Protein AF-A0A554MW60-F1 (afdb_monomer)

Nearest PDB structures (foldseek):
  3jte-assembly1_A  TM=8.908E-01  e=6.223E-09  Acetivibrio thermocellus ATCC 27405
  8tef-assembly2_D  TM=8.012E-01  e=1.218E-08  Flavobacterium johnsoniae UW101
  8tef-assembly2_C  TM=7.680E-01  e=7.944E-09  Flavobacterium johnsoniae UW101
  7pvk-assembly2_D  TM=7.381E-01  e=3.818E-09  Porphyromonas gingivalis W83
  6swl-assembly2_B  TM=8.829E-01  e=1.401E-07  Geobacillus stearothermophilus

pLDDT: mean 84.12, std 15.34, range [28.19, 98.06]

Mean predicted aligned error: 11.61 Å

Radius of gyration: 25.54 Å; Cα contacts (8 Å, |Δi|>4): 437; chains: 1; bounding box: 54×32×70 Å

Secondary structure (DSSP, 8-state):
-PPPPTTSSEEEEEE-S-HHHHHHHHHHHHHH-TTEEEEEESSHHHHHHHHHHS--SEEEE-S--SSS-HHHHHHHHHHH-TTS-EEEEES---HHHHHHHHHTT-SEEEE---SHHHHHHHHHHHHHHHHHHHHHHHHHHHHHHHHTSSSEEEEE-TTSBEEEE-HHHHHHHT--HHHHTTSBGGGGS-HHHHHHIIIIIHHHHHHHSEEEEEEEEE-TTS-EEEEEEEEEE-TTS-EEEEEEEPPTT--S---SHHHHHHHHHHTT-

InterPro domains:
  IPR000014 PAS domain [PS50112] (138-208)
  IPR000014 PAS domain [SM00091] (140-206)
  IPR000014 PAS domain [TIGR00229] (144-244)
  IPR000014 PAS domain [cd00130] (149-226)
  IPR001789 Signal transduction response regulator, receiver domain [PF00072] (12-115)
  IPR001789 Signal transduction response regulator, receiver domain [PS50110] (11-127)
  IPR001789 Signal transduction response regulator, receiver domain [SM00448] (10-126)
  IPR011006 CheY-like superfamily [SSF52172] (10-147)
  IPR013656 PAS fold 4 [PF08448] (147-208)
  IPR035965 PAS domain superfamily [SSF55785] (129-242)
  IPR050595 Bacterial response regulator [PTHR44591] (12-113)

Solvent-accessible surface area (backbone atoms only — not comparable to full-atom values): 14671 Å² total; per-residue (Å²): 133,82,77,82,59,87,88,74,40,47,30,30,41,36,34,36,63,46,66,68,55,38,57,48,52,36,58,48,34,37,69,74,34,81,52,42,43,64,46,68,32,63,39,58,68,64,42,53,57,44,62,72,78,47,90,62,47,30,36,38,28,28,42,90,32,86,98,50,36,32,67,60,41,49,53,61,41,43,78,78,44,68,70,54,30,37,30,40,46,21,79,82,73,52,73,67,59,54,53,51,41,53,77,72,67,47,72,45,79,44,66,63,69,84,61,76,69,43,43,52,54,49,48,53,48,55,50,50,45,33,54,50,36,51,53,50,51,51,51,52,50,41,52,51,58,54,46,70,39,88,48,16,34,37,29,27,40,76,88,39,24,28,77,44,60,25,59,37,28,22,63,72,34,62,41,57,60,79,75,45,51,70,37,53,63,62,79,42,31,46,73,69,50,44,52,46,38,63,73,51,46,52,57,40,21,74,72,70,43,41,45,76,44,78,50,49,39,29,26,72,89,69,50,73,45,52,24,39,39,30,38,34,63,41,98,88,59,23,36,42,38,41,37,45,78,55,57,99,88,60,90,68,74,75,83,66,58,51,63,56,53,51,47,51,46,63,75,57,108

Foldseek 3Di:
DDQDDPVQAQEEEEEALDPVVLVVLQVLLCVLPVSHHYDYDNDLVVVVVCVVPDDHLAYEYEQDHPPAGLLNSLVVCCVPPVLRAYEYEYQDDDPVVVVVCVVSDHQYYDYDDDDSVRSVVVSVSRVVSSVVSVVVVLLVVLLVVLLPDLWWKFWAFQVQATPDTHPNVCVVQVHDGVVRGRDHPCVFADPVQVVCCVPPVVVVCVVPQKDWDWGWTAHPVRDIFIKTKIWGADDPGTIMMIIDTDDPPDPDRPPPVRVVVVVSVVVSD

Organism: NCBI:txid2234134

Sequence (269 aa):
MARPSHDDAIRVLHVDDDDAMLDLVSRYLERVDEGLAVTGETGAEAALERLATEPFDCILSDFDMPGQDGLAFLAAVRERRPDIPFLLYTGKGSEEIAAEAISRGVDDYLRKGSGEGHYTVLANRIRRETERSRRELDRKQRLAAMDATREGICIIDADGRFTYANEAYCDLYGYGREALLGTAWQAVHPEDEVERTRAEILPAVDAEGEWTGLGTGLRADGTEFPESKSVASLPGGGLVVVVFELREDSSDPVAGPIEQAVDALNRAL

Structure (mmCIF, N/CA/C/O backbone):
data_AF-A0A554MW60-F1
#
_entry.id   AF-A0A554MW60-F1
#
loop_
_atom_site.group_PDB
_atom_site.id
_atom_site.type_symbol
_atom_site.label_atom_id
_atom_site.label_alt_id
_atom_site.label_comp_id
_atom_site.label_asym_id
_atom_site.label_entity_id
_atom_site.label_seq_id
_atom_site.pdbx_PDB_ins_code
_atom_site.Cartn_x
_atom_site.Cartn_y
_atom_site.Cartn_z
_atom_site.occupancy
_atom_site.B_iso_or_equiv
_atom_site.auth_seq_id
_atom_site.auth_comp_id
_atom_site.auth_asym_id
_atom_site.auth_atom_id
_atom_site.pdbx_PDB_model_num
ATOM 1 N N . MET A 1 1 ? 26.883 16.928 1.417 1.00 34.50 1 MET A N 1
ATOM 2 C CA . MET A 1 1 ? 25.828 15.936 1.133 1.00 34.50 1 MET A CA 1
ATOM 3 C C . MET A 1 1 ? 26.512 14.588 1.045 1.00 34.50 1 MET A C 1
ATOM 5 O O . MET A 1 1 ? 27.455 14.463 0.273 1.00 34.50 1 MET A O 1
ATOM 9 N N . ALA A 1 2 ? 26.165 13.662 1.936 1.00 32.19 2 ALA A N 1
ATOM 10 C CA . ALA A 1 2 ? 26.702 12.306 1.902 1.00 32.19 2 ALA A CA 1
ATOM 11 C C . ALA A 1 2 ? 26.057 11.563 0.725 1.00 32.19 2 ALA A C 1
ATOM 13 O O . ALA A 1 2 ? 24.854 11.700 0.515 1.00 32.19 2 ALA A O 1
ATOM 14 N N . ARG A 1 3 ? 26.861 10.835 -0.054 1.00 28.19 3 ARG A N 1
ATOM 15 C CA . ARG A 1 3 ? 26.352 9.925 -1.085 1.00 28.19 3 ARG A CA 1
ATOM 16 C C . ARG A 1 3 ? 25.501 8.845 -0.405 1.00 28.19 3 ARG A C 1
ATOM 18 O O . ARG A 1 3 ? 25.967 8.329 0.615 1.00 28.19 3 ARG A O 1
ATOM 25 N N . PRO A 1 4 ? 24.307 8.508 -0.917 1.00 35.09 4 PRO A N 1
ATOM 26 C CA . PRO A 1 4 ? 23.531 7.400 -0.375 1.00 35.09 4 PRO A CA 1
ATOM 27 C C . PRO A 1 4 ? 24.353 6.103 -0.460 1.00 35.09 4 PRO A C 1
ATOM 29 O O . PRO A 1 4 ? 25.055 5.850 -1.443 1.00 35.09 4 PRO A O 1
ATOM 32 N N . SER A 1 5 ? 24.334 5.308 0.609 1.00 39.06 5 SER A N 1
ATOM 33 C CA . SER A 1 5 ? 24.900 3.957 0.626 1.00 39.06 5 SER A CA 1
ATOM 34 C C . SER A 1 5 ? 24.164 3.073 -0.385 1.00 39.06 5 SER A C 1
ATOM 36 O O . SER A 1 5 ? 22.961 3.220 -0.562 1.00 39.06 5 SER A O 1
ATOM 38 N N . HIS A 1 6 ? 24.869 2.131 -1.024 1.00 45.12 6 HIS A N 1
ATOM 39 C CA . HIS A 1 6 ? 24.320 1.210 -2.039 1.00 45.12 6 HIS A CA 1
ATOM 40 C C . HIS A 1 6 ? 23.120 0.351 -1.570 1.00 45.12 6 HIS A C 1
ATOM 42 O O . HIS A 1 6 ? 22.518 -0.325 -2.395 1.00 45.12 6 HIS A O 1
ATOM 48 N N . ASP A 1 7 ? 22.771 0.384 -0.280 1.00 54.50 7 ASP A N 1
ATOM 49 C CA . ASP A 1 7 ? 21.650 -0.348 0.328 1.00 54.50 7 ASP A CA 1
ATOM 50 C C . ASP A 1 7 ? 20.310 0.425 0.288 1.00 54.50 7 ASP A C 1
ATOM 52 O O . ASP A 1 7 ? 19.261 -0.151 0.547 1.00 54.50 7 ASP A O 1
ATOM 56 N N . ASP A 1 8 ? 20.326 1.718 -0.075 1.00 72.12 8 ASP A N 1
ATOM 57 C CA . ASP A 1 8 ? 19.128 2.582 -0.176 1.00 72.12 8 ASP A CA 1
ATOM 58 C C . ASP A 1 8 ? 18.685 2.856 -1.628 1.00 72.12 8 ASP A C 1
ATOM 60 O O . ASP A 1 8 ? 17.686 3.543 -1.870 1.00 72.12 8 ASP A O 1
ATOM 64 N N . ALA A 1 9 ? 19.435 2.359 -2.616 1.00 88.06 9 ALA A N 1
ATOM 65 C CA . ALA A 1 9 ? 19.120 2.581 -4.023 1.00 88.06 9 ALA A CA 1
ATOM 66 C C . ALA A 1 9 ? 17.904 1.746 -4.456 1.00 88.06 9 ALA A C 1
ATOM 68 O O . ALA A 1 9 ? 17.788 0.571 -4.116 1.00 88.06 9 ALA A O 1
ATOM 69 N N . ILE A 1 10 ? 17.014 2.343 -5.249 1.00 94.81 10 ILE A N 1
ATOM 70 C CA . ILE A 1 10 ? 15.906 1.633 -5.893 1.00 94.81 10 ILE A CA 1
ATOM 71 C C . ILE A 1 10 ? 16.497 0.762 -7.001 1.00 94.81 10 ILE A C 1
ATOM 73 O O . ILE A 1 10 ? 17.009 1.274 -8.001 1.00 94.81 10 ILE A O 1
ATOM 77 N N . ARG A 1 11 ? 16.413 -0.556 -6.821 1.00 96.69 11 ARG A N 1
ATOM 78 C CA . ARG A 1 11 ? 16.905 -1.547 -7.779 1.00 96.69 11 ARG A CA 1
ATOM 79 C C . ARG A 1 11 ? 15.868 -1.771 -8.871 1.00 96.69 11 ARG A C 1
ATOM 81 O O . ARG A 1 11 ? 14.813 -2.357 -8.623 1.00 96.69 11 ARG A O 1
ATOM 88 N N . VAL A 1 12 ? 16.179 -1.329 -10.083 1.00 97.88 12 VAL A N 1
ATOM 89 C CA . VAL A 1 12 ? 15.304 -1.434 -11.254 1.00 97.88 12 VAL A CA 1
ATOM 90 C C . VAL A 1 12 ? 15.794 -2.560 -12.155 1.00 97.88 12 VAL A C 1
ATOM 92 O O . VAL A 1 12 ? 16.949 -2.553 -12.579 1.00 97.88 12 VAL A O 1
ATOM 95 N N . LEU A 1 13 ? 14.913 -3.502 -12.483 1.00 98.00 13 LEU A N 1
ATOM 96 C CA . LEU A 1 13 ? 15.144 -4.464 -13.556 1.00 98.00 13 LEU A CA 1
ATOM 97 C C . LEU A 1 13 ? 14.567 -3.898 -14.854 1.00 98.00 13 LEU A C 1
ATOM 99 O O . LEU A 1 13 ? 13.352 -3.752 -14.970 1.00 98.00 13 LEU A O 1
ATOM 103 N N . HIS A 1 14 ? 15.427 -3.556 -15.806 1.00 97.69 14 HIS A N 1
ATOM 104 C CA . HIS A 1 14 ? 15.036 -3.086 -17.128 1.00 97.69 14 HIS A CA 1
ATOM 105 C C . HIS A 1 14 ? 15.069 -4.249 -18.124 1.00 97.69 14 HIS A C 1
ATOM 107 O O . HIS A 1 14 ? 16.105 -4.887 -18.274 1.00 97.69 14 HIS A O 1
ATOM 113 N N . VAL A 1 15 ? 13.950 -4.528 -18.788 1.00 96.94 15 VAL A N 1
ATOM 114 C CA . VAL A 1 15 ? 13.807 -5.624 -19.750 1.00 96.94 15 VAL A CA 1
ATOM 115 C C . VAL A 1 15 ? 13.498 -5.052 -21.127 1.00 96.94 15 VAL A C 1
ATOM 117 O O . VAL A 1 15 ? 12.455 -4.430 -21.314 1.00 96.94 15 VAL A O 1
ATOM 120 N N . ASP A 1 16 ? 14.416 -5.228 -22.070 1.00 94.88 16 ASP A N 1
ATOM 121 C CA . ASP A 1 16 ? 14.356 -4.670 -23.426 1.00 94.88 16 ASP A CA 1
ATOM 122 C C . ASP A 1 16 ? 15.248 -5.527 -24.330 1.00 94.88 16 ASP A C 1
ATOM 124 O O . ASP A 1 16 ? 16.375 -5.829 -23.947 1.00 94.88 16 ASP A O 1
ATOM 128 N N . ASP A 1 17 ? 14.772 -5.944 -25.502 1.00 92.94 17 ASP A N 1
ATOM 129 C CA . ASP A 1 17 ? 15.531 -6.824 -26.401 1.00 92.94 17 ASP A CA 1
ATOM 130 C C . ASP A 1 17 ? 16.698 -6.115 -27.109 1.00 92.94 17 ASP A C 1
ATOM 132 O O . ASP A 1 17 ? 17.556 -6.769 -27.709 1.00 92.94 17 ASP A O 1
ATOM 136 N N . ASP A 1 18 ? 16.761 -4.786 -27.015 1.00 92.62 18 ASP A N 1
ATOM 137 C CA . ASP A 1 18 ? 17.842 -3.967 -27.545 1.00 92.62 18 ASP A CA 1
ATOM 138 C C . ASP A 1 18 ? 18.894 -3.649 -26.461 1.00 92.62 18 ASP A C 1
ATOM 140 O O . ASP A 1 18 ? 18.732 -2.753 -25.626 1.00 92.62 18 ASP A O 1
ATOM 144 N N . ASP A 1 19 ? 20.040 -4.340 -26.523 1.00 93.12 19 ASP A N 1
ATOM 145 C CA . ASP A 1 19 ? 21.201 -4.110 -25.646 1.00 93.12 19 ASP A CA 1
ATOM 146 C C . ASP A 1 19 ? 21.654 -2.639 -25.615 1.00 93.12 19 ASP A C 1
ATOM 148 O O . ASP A 1 19 ? 22.070 -2.124 -24.573 1.00 93.12 19 ASP A O 1
ATOM 152 N N . ALA A 1 20 ? 21.573 -1.926 -26.744 1.00 92.38 20 ALA A N 1
ATOM 153 C CA . ALA A 1 20 ? 21.970 -0.523 -26.796 1.00 92.38 20 ALA A CA 1
ATOM 154 C C . ALA A 1 20 ? 20.975 0.364 -26.037 1.00 92.38 20 ALA A C 1
ATOM 156 O O . ALA A 1 20 ? 21.385 1.350 -25.416 1.00 92.38 20 ALA A O 1
ATOM 157 N N . MET A 1 21 ? 19.685 0.014 -26.054 1.00 90.50 21 MET A N 1
ATOM 158 C CA . MET A 1 21 ? 18.657 0.681 -25.255 1.00 90.50 21 MET A CA 1
ATOM 159 C C . MET A 1 21 ? 18.817 0.389 -23.766 1.00 90.50 21 MET A C 1
ATOM 161 O O . MET A 1 21 ? 18.710 1.326 -22.969 1.00 90.50 21 MET A O 1
ATOM 165 N N . LEU A 1 22 ? 19.133 -0.853 -23.383 1.00 94.38 22 LEU A N 1
ATOM 166 C CA . LEU A 1 22 ? 19.458 -1.208 -21.997 1.00 94.38 22 LEU A CA 1
ATOM 167 C C . LEU A 1 22 ? 20.611 -0.347 -21.465 1.00 94.38 22 LEU A C 1
ATOM 169 O O . LEU A 1 22 ? 20.471 0.310 -20.430 1.00 94.38 22 LEU A O 1
ATOM 173 N N . ASP A 1 23 ? 21.720 -0.287 -22.205 1.00 93.88 23 ASP A N 1
ATOM 174 C CA . ASP A 1 23 ? 22.901 0.509 -21.860 1.00 93.88 23 ASP A CA 1
ATOM 175 C C . ASP A 1 23 ? 22.588 2.007 -21.758 1.00 93.88 23 ASP A C 1
ATOM 177 O O . ASP A 1 23 ? 23.059 2.703 -20.850 1.00 93.88 23 ASP A O 1
ATOM 181 N N . LEU A 1 24 ? 21.804 2.526 -22.706 1.00 92.75 24 LEU A N 1
ATOM 182 C CA . LEU A 1 24 ? 21.424 3.932 -22.755 1.00 92.75 24 LEU A CA 1
ATOM 183 C C . LEU A 1 24 ? 20.551 4.300 -21.553 1.00 92.75 24 LEU A C 1
ATOM 185 O O . LEU A 1 24 ? 20.868 5.242 -20.826 1.00 92.75 24 LEU A O 1
ATOM 189 N N . VAL A 1 25 ? 19.470 3.555 -21.325 1.00 92.94 25 VAL A N 1
ATOM 190 C CA . VAL A 1 25 ? 18.505 3.827 -20.254 1.00 92.94 25 VAL A CA 1
ATOM 191 C C . VAL A 1 25 ? 19.187 3.754 -18.893 1.00 92.94 25 VAL A C 1
ATOM 193 O O . VAL A 1 25 ? 19.043 4.696 -18.114 1.00 92.94 25 VAL A O 1
ATOM 196 N N . SER A 1 26 ? 19.997 2.722 -18.641 1.00 94.31 26 SER A N 1
ATOM 197 C CA . SER A 1 26 ? 20.741 2.581 -17.384 1.00 94.31 26 SER A CA 1
ATOM 198 C C . SER A 1 26 ? 21.635 3.795 -17.125 1.00 94.31 26 SER A C 1
ATOM 200 O O . SER A 1 26 ? 21.493 4.467 -16.105 1.00 94.31 26 SER A O 1
ATOM 202 N N . ARG A 1 27 ? 22.475 4.185 -18.097 1.00 93.19 27 ARG A N 1
ATOM 203 C CA . ARG A 1 27 ? 23.386 5.336 -17.941 1.00 93.19 27 ARG A CA 1
ATOM 204 C C . ARG A 1 27 ? 22.656 6.655 -17.707 1.00 93.19 27 ARG A C 1
ATOM 206 O O . ARG A 1 27 ? 23.143 7.498 -16.956 1.00 93.19 27 ARG A O 1
ATOM 213 N N . TYR A 1 28 ? 21.536 6.889 -18.390 1.00 93.56 28 TYR A N 1
ATOM 214 C CA . TYR A 1 28 ? 20.792 8.140 -18.240 1.00 93.56 28 TYR A CA 1
ATOM 215 C C . TYR A 1 28 ? 19.996 8.188 -16.934 1.00 93.56 28 TYR A C 1
ATOM 217 O O . TYR A 1 28 ? 19.983 9.243 -16.300 1.00 93.56 28 TYR A O 1
ATOM 225 N N . LEU A 1 29 ? 19.370 7.084 -16.518 1.00 93.88 29 LEU A N 1
ATOM 226 C CA . LEU A 1 29 ? 18.626 7.021 -15.259 1.00 93.88 29 LEU A CA 1
ATOM 227 C C . LEU A 1 29 ? 19.551 7.204 -14.056 1.00 93.88 29 LEU A C 1
ATOM 229 O O . LEU A 1 29 ? 19.290 8.082 -13.239 1.00 93.88 29 LEU A O 1
ATOM 233 N N . GLU A 1 30 ? 20.670 6.480 -14.006 1.00 94.12 30 GLU A N 1
ATOM 234 C CA . GLU A 1 30 ? 21.646 6.588 -12.910 1.00 94.12 30 GLU A CA 1
ATOM 235 C C . GLU A 1 30 ? 22.342 7.957 -12.875 1.00 94.12 30 GLU A C 1
ATOM 237 O O . GLU A 1 30 ? 22.742 8.443 -11.819 1.00 94.12 30 GLU A O 1
ATOM 242 N N . ARG A 1 31 ? 22.468 8.629 -14.030 1.00 92.69 31 ARG A N 1
ATOM 243 C CA . ARG A 1 31 ? 22.998 9.999 -14.098 1.00 92.69 31 ARG A CA 1
ATOM 244 C C . ARG A 1 31 ? 22.010 11.041 -13.582 1.00 92.69 31 ARG A C 1
ATOM 246 O O . ARG A 1 31 ? 22.435 12.043 -13.012 1.00 92.69 31 ARG A O 1
ATOM 253 N N . VAL A 1 32 ? 20.720 10.874 -13.870 1.00 92.50 32 VAL A N 1
ATOM 254 C CA . VAL A 1 32 ? 19.686 11.828 -13.442 1.00 92.50 32 VAL A CA 1
ATOM 255 C C . VAL A 1 32 ? 19.327 11.625 -11.971 1.00 92.50 32 VAL A C 1
ATOM 257 O O . VAL A 1 32 ? 18.995 12.597 -11.294 1.00 92.50 32 VAL A O 1
ATOM 260 N N . ASP A 1 33 ? 19.418 10.393 -11.478 1.00 91.38 33 ASP A N 1
ATOM 261 C CA . ASP A 1 33 ? 19.075 10.032 -10.111 1.00 91.38 33 ASP A CA 1
ATOM 262 C C . ASP A 1 33 ? 20.075 8.999 -9.563 1.00 91.38 33 ASP A C 1
ATOM 264 O O . ASP A 1 33 ? 19.986 7.808 -9.858 1.00 91.38 33 ASP A O 1
ATOM 268 N N . GLU A 1 34 ? 21.012 9.463 -8.725 1.00 90.50 34 GLU A N 1
ATOM 269 C CA . GLU A 1 34 ? 22.025 8.615 -8.065 1.00 90.50 34 GLU A CA 1
ATOM 270 C C . GLU A 1 34 ? 21.408 7.566 -7.115 1.00 90.50 34 GLU A C 1
ATOM 272 O O . GLU A 1 34 ? 22.113 6.684 -6.627 1.00 90.50 34 GLU A O 1
ATOM 277 N N . GLY A 1 35 ? 20.110 7.673 -6.809 1.00 93.69 35 GLY A N 1
ATOM 278 C CA . GLY A 1 35 ? 19.367 6.710 -6.001 1.00 93.69 35 GLY A CA 1
ATOM 279 C C . GLY A 1 35 ? 18.697 5.598 -6.809 1.00 93.69 35 GLY A C 1
ATOM 280 O O . GLY A 1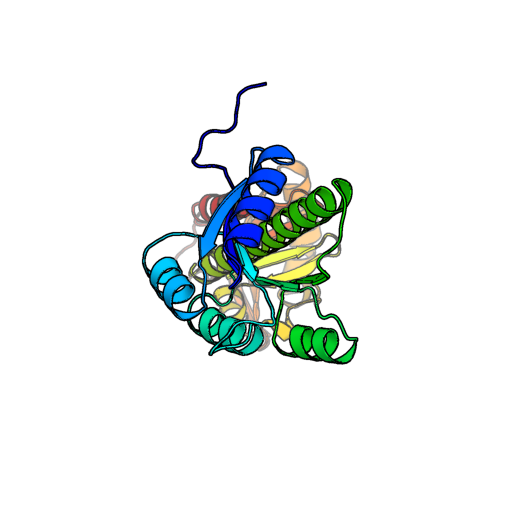 35 ? 17.951 4.823 -6.215 1.00 93.69 35 GLY A O 1
ATOM 281 N N . LEU A 1 36 ? 18.902 5.525 -8.126 1.00 95.81 36 LEU A N 1
ATOM 282 C CA . LEU A 1 36 ? 18.477 4.400 -8.961 1.00 95.81 36 LEU A CA 1
ATOM 283 C C . LEU A 1 36 ? 19.685 3.521 -9.296 1.00 95.81 36 LEU A C 1
ATOM 285 O O . LEU A 1 36 ? 20.756 4.034 -9.603 1.00 95.81 36 LEU A O 1
ATOM 289 N N . ALA A 1 37 ? 19.493 2.205 -9.273 1.00 96.25 37 ALA A N 1
ATOM 290 C CA . ALA A 1 37 ? 20.463 1.230 -9.763 1.00 96.25 37 ALA A CA 1
ATOM 291 C C . ALA A 1 37 ? 19.770 0.338 -10.794 1.00 96.25 37 ALA A C 1
ATOM 293 O O . ALA A 1 37 ? 18.814 -0.363 -10.451 1.00 96.25 37 ALA A O 1
ATOM 294 N N . VAL A 1 38 ? 20.210 0.382 -12.052 1.00 96.75 38 VAL A N 1
ATOM 295 C CA . VAL A 1 38 ? 19.496 -0.261 -13.163 1.00 96.75 38 VAL A CA 1
ATOM 296 C C . VAL A 1 38 ? 20.263 -1.485 -13.648 1.00 96.75 38 VAL A C 1
ATOM 298 O O . VAL A 1 38 ? 21.437 -1.417 -13.992 1.00 96.75 38 VAL A O 1
ATOM 301 N N . THR A 1 39 ? 19.588 -2.630 -13.685 1.00 96.75 39 THR A N 1
ATOM 302 C CA . THR A 1 39 ? 20.114 -3.882 -14.244 1.00 96.75 39 THR A CA 1
ATOM 303 C C . THR A 1 39 ? 19.315 -4.241 -15.487 1.00 96.75 39 THR A C 1
ATOM 305 O O . THR A 1 39 ? 18.092 -4.301 -15.415 1.00 96.75 39 THR A O 1
ATOM 308 N N . GLY A 1 40 ? 19.992 -4.453 -16.616 1.00 96.31 40 GLY A N 1
ATOM 309 C CA . GLY A 1 40 ? 19.360 -4.799 -17.889 1.00 96.31 40 GLY A CA 1
ATOM 310 C C . GLY A 1 40 ? 19.259 -6.307 -18.123 1.00 96.31 40 GLY A C 1
ATOM 311 O O . GLY A 1 40 ? 20.179 -7.039 -17.765 1.00 96.31 40 GLY A O 1
ATOM 312 N N . GLU A 1 41 ? 18.176 -6.744 -18.760 1.00 96.44 41 GLU A N 1
ATOM 313 C CA . GLU A 1 41 ? 17.985 -8.093 -19.300 1.00 96.44 41 GLU A CA 1
ATOM 314 C C . GLU A 1 41 ? 17.326 -8.032 -20.681 1.00 96.44 41 GLU A C 1
ATOM 316 O O . GLU A 1 41 ? 16.418 -7.236 -20.906 1.00 96.44 41 GLU A O 1
ATOM 321 N N . THR A 1 42 ? 17.747 -8.899 -21.602 1.00 93.44 42 THR A N 1
ATOM 322 C CA . THR A 1 42 ? 17.284 -8.860 -23.003 1.00 93.44 42 THR A CA 1
ATOM 323 C C . THR A 1 42 ? 16.007 -9.647 -23.276 1.00 93.44 42 THR A C 1
ATOM 325 O O . THR A 1 42 ? 15.532 -9.710 -24.410 1.00 93.44 42 THR A O 1
ATOM 328 N N . GLY A 1 43 ? 15.422 -10.270 -22.253 1.00 91.38 43 GLY A N 1
ATOM 329 C CA . GLY A 1 43 ? 14.205 -11.048 -22.425 1.00 91.38 43 GLY A CA 1
ATOM 330 C C . GLY A 1 43 ? 13.521 -11.438 -21.123 1.00 91.38 43 GLY A C 1
ATOM 331 O O . GLY A 1 43 ? 14.128 -11.489 -20.052 1.00 91.38 43 GLY A O 1
ATOM 332 N N . ALA A 1 44 ? 12.234 -11.759 -21.246 1.00 93.00 44 ALA A N 1
ATOM 333 C CA . ALA A 1 44 ? 11.363 -12.094 -20.124 1.00 93.00 44 ALA A CA 1
ATOM 334 C C . ALA A 1 44 ? 11.836 -13.326 -19.330 1.00 93.00 44 ALA A C 1
ATOM 336 O O . ALA A 1 44 ? 11.719 -13.341 -18.108 1.00 93.00 44 ALA A O 1
ATOM 337 N N . GLU A 1 45 ? 12.383 -14.351 -19.991 1.00 92.44 45 GLU A N 1
ATOM 338 C CA . GLU A 1 45 ? 12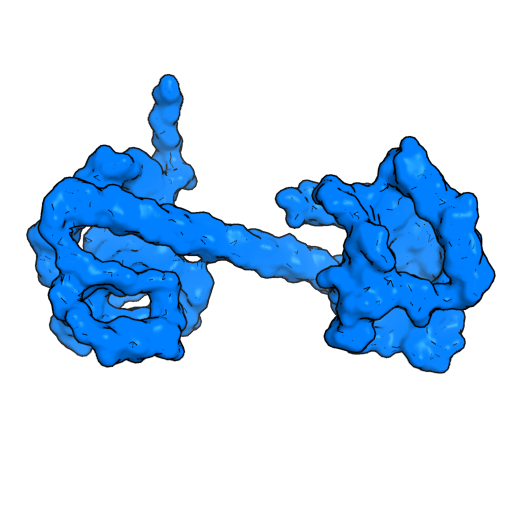.845 -15.578 -19.322 1.00 92.44 45 GLU A CA 1
ATOM 339 C C . GLU A 1 45 ? 14.018 -15.293 -18.373 1.00 92.44 45 GLU A C 1
ATOM 341 O O . GLU A 1 45 ? 13.916 -15.563 -17.175 1.00 92.44 45 GLU A O 1
ATOM 346 N N . ALA A 1 46 ? 15.075 -14.644 -18.872 1.00 92.69 46 ALA A N 1
ATOM 347 C CA . ALA A 1 46 ? 16.223 -14.234 -18.063 1.00 92.69 46 ALA A CA 1
ATOM 348 C C . ALA A 1 46 ? 15.813 -13.270 -16.934 1.00 92.69 46 ALA A C 1
ATOM 350 O O . ALA A 1 46 ? 16.256 -13.408 -15.792 1.00 92.69 46 ALA A O 1
ATOM 351 N N . ALA A 1 47 ? 14.888 -12.346 -17.216 1.00 94.81 47 ALA A N 1
ATOM 352 C CA . ALA A 1 47 ? 14.331 -11.453 -16.206 1.00 94.81 47 ALA A CA 1
ATOM 353 C C . ALA A 1 47 ? 13.603 -12.217 -15.082 1.00 94.81 47 ALA A C 1
ATOM 355 O O . ALA A 1 47 ? 13.795 -11.908 -13.905 1.00 94.81 47 ALA A O 1
ATOM 356 N N . LEU A 1 48 ? 12.803 -13.240 -15.408 1.00 93.94 48 LEU A N 1
ATOM 357 C CA . LEU A 1 48 ? 12.122 -14.084 -14.416 1.00 93.94 48 LEU A CA 1
ATOM 358 C C . LEU A 1 48 ? 13.102 -14.922 -13.584 1.00 93.94 48 LEU A C 1
ATOM 360 O O . LEU A 1 48 ? 12.888 -15.078 -12.379 1.00 93.94 48 LEU A O 1
ATOM 364 N N . GLU A 1 49 ? 14.160 -15.456 -14.198 1.00 94.00 49 GLU A N 1
ATOM 365 C CA . GLU A 1 49 ? 15.224 -16.175 -13.486 1.00 94.00 49 GLU A CA 1
ATOM 366 C C . GLU A 1 49 ? 15.946 -15.260 -12.494 1.00 94.00 49 GLU A C 1
ATOM 368 O O . GLU A 1 49 ? 16.172 -15.628 -11.335 1.00 94.00 49 GLU A O 1
ATOM 373 N N . ARG A 1 50 ? 16.243 -14.026 -12.909 1.00 94.38 50 ARG A N 1
ATOM 374 C CA . ARG A 1 50 ? 16.902 -13.054 -12.041 1.00 94.38 50 ARG A CA 1
ATOM 375 C C . ARG A 1 50 ? 15.990 -12.573 -10.914 1.00 94.38 50 ARG A C 1
ATOM 377 O O . ARG A 1 50 ? 16.423 -12.534 -9.767 1.00 94.38 50 ARG A O 1
ATOM 384 N N . LEU A 1 51 ? 14.709 -12.310 -11.189 1.00 94.06 51 LEU A N 1
ATOM 385 C CA . LEU A 1 51 ? 13.708 -11.959 -10.165 1.00 94.06 51 LEU A CA 1
ATOM 386 C C . LEU A 1 51 ? 13.541 -13.036 -9.080 1.00 94.06 51 LEU A C 1
ATOM 388 O O . LEU A 1 51 ? 13.062 -12.733 -7.984 1.00 94.06 51 LEU A O 1
ATOM 392 N N . ALA A 1 52 ? 13.906 -14.287 -9.377 1.00 90.94 52 ALA A N 1
ATOM 393 C CA . ALA A 1 52 ? 13.865 -15.386 -8.419 1.00 90.94 52 ALA A CA 1
ATOM 394 C C . ALA A 1 52 ? 15.086 -15.433 -7.484 1.00 90.94 52 ALA A C 1
ATOM 396 O O . ALA A 1 52 ? 15.000 -16.033 -6.414 1.00 90.94 52 ALA A O 1
ATOM 397 N N . THR A 1 53 ? 16.213 -14.830 -7.871 1.00 90.62 53 THR A N 1
ATOM 398 C CA . THR A 1 53 ? 17.489 -14.936 -7.142 1.00 90.62 53 THR A CA 1
ATOM 399 C C . THR A 1 53 ? 17.983 -13.606 -6.578 1.00 90.62 53 THR A C 1
ATOM 401 O O . THR A 1 53 ? 18.736 -13.600 -5.605 1.00 90.62 53 THR A O 1
ATOM 404 N N . GLU A 1 54 ? 17.523 -12.482 -7.125 1.00 91.00 54 GLU A N 1
ATOM 405 C CA . GLU A 1 54 ? 17.930 -11.139 -6.728 1.00 91.00 54 GLU A CA 1
ATOM 406 C C . GLU A 1 54 ? 16.730 -10.257 -6.342 1.00 91.00 54 GLU A C 1
ATOM 408 O O . GLU A 1 54 ? 15.653 -10.356 -6.940 1.00 91.00 54 GLU A O 1
ATOM 413 N N . PRO A 1 55 ? 16.886 -9.354 -5.355 1.00 90.56 55 PRO A N 1
ATOM 414 C CA . PRO A 1 55 ? 15.837 -8.408 -5.022 1.00 90.56 55 PRO A CA 1
ATOM 415 C C . PRO A 1 55 ? 15.815 -7.249 -6.024 1.00 90.56 55 PRO A C 1
ATOM 417 O O . PRO A 1 55 ? 16.834 -6.622 -6.303 1.00 90.56 55 PRO A O 1
ATOM 420 N N . PHE A 1 56 ? 14.618 -6.940 -6.510 1.00 96.25 56 PHE A N 1
ATOM 421 C CA . PHE A 1 56 ? 14.309 -5.739 -7.277 1.00 96.25 56 PHE A CA 1
ATOM 422 C C . PHE A 1 56 ? 13.110 -5.033 -6.658 1.00 96.25 56 PHE A C 1
ATOM 424 O O . PHE A 1 56 ? 12.214 -5.680 -6.105 1.00 96.25 56 PHE A O 1
ATOM 431 N N . ASP A 1 57 ? 13.118 -3.712 -6.777 1.00 95.44 57 ASP A N 1
ATOM 432 C CA . ASP A 1 57 ? 12.090 -2.811 -6.266 1.00 95.44 57 ASP A CA 1
ATOM 433 C C . ASP A 1 57 ? 11.102 -2.383 -7.345 1.00 95.44 57 ASP A C 1
ATOM 435 O O . ASP A 1 57 ? 10.015 -1.920 -7.027 1.00 95.44 57 ASP A O 1
ATOM 439 N N . CYS A 1 58 ? 11.493 -2.487 -8.614 1.00 97.50 58 CYS A N 1
ATOM 440 C CA . CYS A 1 58 ? 10.718 -2.012 -9.747 1.00 97.50 58 CYS A CA 1
ATOM 441 C C . CYS A 1 58 ? 11.149 -2.740 -11.022 1.00 97.50 58 CYS A C 1
ATOM 443 O O . CYS A 1 58 ? 12.326 -3.070 -11.192 1.00 97.50 58 CYS A O 1
ATOM 445 N N . ILE A 1 59 ? 10.199 -2.973 -11.922 1.00 98.06 59 ILE A N 1
ATOM 446 C CA . ILE A 1 59 ? 10.432 -3.518 -13.255 1.00 98.06 59 ILE A CA 1
ATOM 447 C C . ILE A 1 59 ? 10.075 -2.448 -14.279 1.00 98.06 59 ILE A C 1
ATOM 449 O O . ILE A 1 59 ? 8.993 -1.867 -14.241 1.00 98.06 59 ILE A O 1
ATOM 453 N N . LEU A 1 60 ? 10.987 -2.220 -15.213 1.00 97.62 60 LEU A N 1
ATOM 454 C CA . LEU A 1 60 ? 10.784 -1.417 -16.405 1.00 97.62 60 LEU A CA 1
ATOM 455 C C . LEU A 1 60 ? 10.842 -2.368 -17.600 1.00 97.62 60 LEU A C 1
ATOM 457 O O . LEU A 1 60 ? 11.880 -2.966 -17.829 1.00 97.62 60 LEU A O 1
ATOM 461 N N . SER A 1 61 ? 9.761 -2.543 -18.349 1.00 96.25 61 SER A N 1
ATOM 462 C CA . SER A 1 61 ? 9.711 -3.523 -19.443 1.00 96.25 61 SER A CA 1
ATOM 463 C C . SER A 1 61 ? 9.329 -2.860 -20.752 1.00 96.25 61 SER A C 1
ATOM 465 O O . SER A 1 61 ? 8.355 -2.107 -20.788 1.00 96.25 61 SER A O 1
ATOM 467 N N . ASP A 1 62 ? 9.999 -3.203 -21.850 1.00 94.19 62 ASP A N 1
ATOM 468 C CA . ASP A 1 62 ? 9.412 -2.989 -23.167 1.00 94.19 62 ASP A CA 1
ATOM 469 C C . ASP A 1 62 ? 8.169 -3.871 -23.333 1.00 94.19 62 ASP A C 1
ATOM 471 O O . ASP A 1 62 ? 7.988 -4.903 -22.680 1.00 94.19 62 ASP A O 1
ATOM 475 N N . PHE A 1 63 ? 7.271 -3.412 -24.190 1.00 89.81 63 PHE A N 1
ATOM 476 C CA . PHE A 1 63 ? 6.117 -4.158 -24.645 1.00 89.81 63 PHE A CA 1
ATOM 477 C C . PHE A 1 63 ? 6.493 -5.121 -25.779 1.00 89.81 63 PHE A C 1
ATOM 479 O O . PHE A 1 63 ? 6.083 -6.279 -25.760 1.00 89.81 63 PHE A O 1
ATOM 486 N N . ASP A 1 64 ? 7.274 -4.653 -26.756 1.00 85.44 64 ASP A N 1
ATOM 487 C CA . ASP A 1 64 ? 7.580 -5.391 -27.983 1.00 85.44 64 ASP A CA 1
ATOM 488 C C . ASP A 1 64 ? 8.862 -6.223 -27.833 1.00 85.44 64 ASP A C 1
ATOM 490 O O . ASP A 1 64 ? 9.898 -5.865 -28.376 1.00 85.44 64 ASP A O 1
ATOM 494 N N . MET A 1 65 ? 8.787 -7.352 -27.131 1.00 85.56 65 MET A N 1
ATOM 495 C CA . MET A 1 65 ? 9.926 -8.266 -26.978 1.00 85.56 65 MET A CA 1
ATOM 496 C C . MET A 1 65 ? 9.725 -9.557 -27.795 1.00 85.56 65 MET A C 1
ATOM 498 O O . MET A 1 65 ? 8.623 -10.118 -27.805 1.00 85.56 65 MET A O 1
ATOM 502 N N . PRO A 1 66 ? 10.762 -10.076 -28.483 1.00 77.75 66 PRO A N 1
ATOM 503 C CA . PRO A 1 66 ? 10.692 -11.353 -29.182 1.00 77.75 66 PRO A CA 1
ATOM 504 C C . PRO A 1 66 ? 10.359 -12.515 -28.238 1.00 77.75 66 PRO A C 1
ATOM 506 O O . PRO A 1 66 ? 10.917 -12.652 -27.153 1.00 77.75 66 PRO A O 1
ATOM 509 N N . GLY A 1 67 ? 9.464 -13.400 -28.678 1.00 76.75 67 GLY A N 1
ATOM 510 C CA . GLY A 1 67 ? 9.063 -14.598 -27.933 1.00 76.75 67 GLY A CA 1
ATOM 511 C C . GLY A 1 67 ? 7.930 -14.350 -26.938 1.00 76.75 67 GLY A C 1
ATOM 512 O O . GLY A 1 67 ? 6.901 -15.018 -27.034 1.00 76.75 67 GLY A O 1
ATOM 513 N N . GLN A 1 68 ? 8.085 -13.384 -26.033 1.00 78.56 68 GLN A N 1
ATOM 514 C CA . GLN A 1 68 ? 7.083 -13.059 -25.017 1.00 78.56 68 GLN A CA 1
ATOM 515 C C . GLN A 1 68 ? 6.926 -11.545 -24.884 1.00 78.56 68 GLN A C 1
ATOM 517 O O . GLN A 1 68 ? 7.855 -10.871 -24.452 1.00 78.56 68 GLN A O 1
ATOM 522 N N . ASP A 1 69 ? 5.744 -11.024 -25.222 1.00 86.50 69 ASP A N 1
ATOM 523 C CA . ASP A 1 69 ? 5.455 -9.596 -25.085 1.00 86.50 69 ASP A CA 1
ATOM 524 C C . ASP A 1 69 ? 5.411 -9.142 -23.612 1.00 86.50 69 ASP A C 1
ATOM 526 O O . ASP A 1 69 ? 5.295 -9.941 -22.672 1.00 86.50 69 ASP A O 1
ATOM 530 N N . GLY A 1 70 ? 5.500 -7.828 -23.400 1.00 89.62 70 GLY A N 1
ATOM 531 C CA . GLY A 1 70 ? 5.539 -7.233 -22.065 1.00 89.62 70 GLY A CA 1
ATOM 532 C C . GLY A 1 70 ? 4.297 -7.518 -21.212 1.00 89.62 70 GLY A C 1
ATOM 533 O O . GLY A 1 70 ? 4.397 -7.534 -19.987 1.00 89.62 70 GLY A O 1
ATOM 534 N N . LEU A 1 71 ? 3.133 -7.798 -21.814 1.00 91.12 71 LEU A N 1
ATOM 535 C CA . LEU A 1 71 ? 1.912 -8.131 -21.067 1.00 91.12 71 LEU A CA 1
ATOM 536 C C . LEU A 1 71 ? 1.890 -9.588 -20.611 1.00 91.12 71 LEU A C 1
ATOM 538 O O . LEU A 1 71 ? 1.418 -9.883 -19.510 1.00 91.12 71 LEU A O 1
ATOM 542 N N . ALA A 1 72 ? 2.406 -10.500 -21.428 1.00 92.56 72 ALA A N 1
ATOM 543 C CA . ALA A 1 72 ? 2.642 -11.874 -21.022 1.00 92.56 72 ALA A CA 1
ATOM 544 C C . ALA A 1 72 ? 3.717 -11.936 -19.924 1.00 92.56 72 ALA A C 1
ATOM 546 O O . ALA A 1 72 ? 3.574 -12.694 -18.965 1.00 92.56 72 ALA A O 1
ATOM 547 N N . PHE A 1 73 ? 4.769 -11.113 -20.013 1.00 95.25 73 PHE A N 1
ATOM 548 C CA . PHE A 1 73 ? 5.761 -10.968 -18.940 1.00 95.25 73 PHE A CA 1
ATOM 549 C C . PHE A 1 73 ? 5.153 -10.406 -17.649 1.00 95.25 73 PHE A C 1
ATOM 551 O O . PHE A 1 73 ? 5.341 -11.009 -16.592 1.00 95.25 73 PHE A O 1
ATOM 558 N N . LEU A 1 74 ? 4.344 -9.345 -17.728 1.00 95.25 74 LEU A N 1
ATOM 559 C CA . LEU A 1 74 ? 3.591 -8.812 -16.589 1.00 95.25 74 LEU A CA 1
ATOM 560 C C . LEU A 1 74 ? 2.755 -9.902 -15.903 1.00 95.25 74 LEU A C 1
ATOM 562 O O . LEU A 1 74 ? 2.815 -10.038 -14.682 1.00 95.25 74 LEU A O 1
ATOM 566 N N . ALA A 1 75 ? 2.011 -10.704 -16.672 1.00 93.44 75 ALA A N 1
ATOM 567 C CA . ALA A 1 75 ? 1.201 -11.786 -16.115 1.00 93.44 75 ALA A CA 1
ATOM 568 C C . ALA A 1 75 ? 2.058 -12.793 -15.325 1.00 93.44 75 ALA A C 1
ATOM 570 O O . ALA A 1 75 ? 1.737 -13.103 -14.179 1.00 93.44 75 ALA A O 1
ATOM 571 N N . ALA A 1 76 ? 3.192 -13.222 -15.889 1.00 94.12 76 ALA A N 1
ATOM 572 C CA . ALA A 1 76 ? 4.122 -14.135 -15.222 1.00 94.12 76 ALA A CA 1
ATOM 573 C C . ALA A 1 76 ? 4.757 -13.531 -13.954 1.00 94.12 76 ALA A C 1
ATOM 575 O O . ALA A 1 76 ? 4.952 -14.227 -12.956 1.00 94.12 76 ALA A O 1
ATOM 576 N N . VAL A 1 77 ? 5.063 -12.229 -13.959 1.00 95.19 77 VAL A N 1
ATOM 577 C CA . VAL A 1 77 ? 5.574 -11.522 -12.775 1.00 95.19 77 VAL A CA 1
ATOM 578 C C . VAL A 1 77 ? 4.519 -11.478 -11.675 1.00 95.19 77 VAL A C 1
ATOM 580 O O . VAL A 1 77 ? 4.835 -11.769 -10.520 1.00 95.19 77 VAL A O 1
ATOM 583 N N . ARG A 1 78 ? 3.266 -11.153 -12.009 1.00 92.81 78 ARG A N 1
ATOM 584 C CA . ARG A 1 78 ? 2.176 -11.008 -11.031 1.00 92.81 78 ARG A CA 1
ATOM 585 C C . ARG A 1 78 ? 1.861 -12.299 -10.279 1.00 92.81 78 ARG A C 1
ATOM 587 O O . ARG A 1 78 ? 1.462 -12.222 -9.122 1.00 92.81 78 ARG A O 1
ATOM 594 N N . GLU A 1 79 ? 2.115 -13.465 -10.873 1.00 91.62 79 GLU A N 1
ATOM 595 C CA . GLU A 1 79 ? 1.979 -14.760 -10.188 1.00 91.62 79 GLU A CA 1
ATOM 596 C C . GLU A 1 79 ? 2.951 -14.930 -9.008 1.00 91.62 79 GLU A C 1
ATOM 598 O O . GLU A 1 79 ? 2.640 -15.635 -8.049 1.00 91.62 79 GLU A O 1
ATOM 603 N N . ARG A 1 80 ? 4.134 -14.303 -9.063 1.00 87.38 80 ARG A N 1
ATOM 604 C CA . ARG A 1 80 ? 5.213 -14.501 -8.073 1.00 87.38 80 ARG A CA 1
ATOM 605 C C . ARG A 1 80 ? 5.485 -13.270 -7.216 1.00 87.38 80 ARG A C 1
ATOM 607 O O . ARG A 1 80 ? 5.916 -13.390 -6.073 1.00 87.38 80 ARG A O 1
ATOM 614 N N . ARG A 1 81 ? 5.295 -12.083 -7.787 1.00 89.75 81 ARG A N 1
ATOM 615 C CA . ARG A 1 81 ? 5.587 -10.775 -7.195 1.00 89.75 81 ARG A CA 1
ATOM 616 C C . ARG A 1 81 ? 4.407 -9.837 -7.488 1.00 89.75 81 ARG A C 1
ATOM 618 O O . ARG A 1 81 ? 4.542 -8.917 -8.291 1.00 89.75 81 ARG A O 1
ATOM 625 N N . PRO A 1 82 ? 3.232 -10.070 -6.878 1.00 88.50 82 PRO A N 1
ATOM 626 C CA . PRO A 1 82 ? 2.024 -9.305 -7.187 1.00 88.50 82 PRO A CA 1
ATOM 627 C C . PRO A 1 82 ? 2.186 -7.804 -6.917 1.00 88.50 82 PRO A C 1
ATOM 629 O O . PRO A 1 82 ? 1.692 -7.005 -7.703 1.00 88.50 82 PRO A O 1
ATOM 632 N N . ASP A 1 83 ? 2.932 -7.426 -5.874 1.00 88.50 83 ASP A N 1
ATOM 633 C CA . ASP A 1 83 ? 3.077 -6.028 -5.452 1.00 88.50 83 ASP A CA 1
ATOM 634 C C . ASP A 1 83 ? 4.287 -5.294 -6.068 1.00 88.50 83 ASP A C 1
ATOM 636 O O . ASP A 1 83 ? 4.464 -4.107 -5.797 1.00 88.50 83 ASP A O 1
ATOM 640 N N . ILE A 1 84 ? 5.152 -5.950 -6.865 1.00 94.62 84 ILE A N 1
ATOM 641 C CA . ILE A 1 84 ? 6.314 -5.247 -7.443 1.00 94.62 84 ILE A CA 1
ATOM 642 C C . ILE A 1 84 ? 5.840 -4.232 -8.499 1.00 94.62 84 ILE A C 1
ATOM 644 O O . ILE A 1 84 ? 5.147 -4.633 -9.432 1.00 94.62 84 ILE A O 1
ATOM 648 N N . PRO A 1 85 ? 6.209 -2.946 -8.408 1.00 96.44 85 PRO A N 1
ATOM 649 C CA . PRO A 1 85 ? 5.925 -1.973 -9.452 1.00 96.44 85 PRO A CA 1
ATOM 650 C C . PRO A 1 85 ? 6.391 -2.467 -10.820 1.00 96.44 85 PRO A C 1
ATOM 652 O O . PRO A 1 85 ? 7.548 -2.857 -10.985 1.00 96.44 85 PRO A O 1
ATOM 655 N N . PHE A 1 86 ? 5.499 -2.429 -11.800 1.00 97.62 86 PHE A N 1
ATOM 656 C CA . PHE A 1 86 ? 5.760 -2.819 -13.174 1.00 97.62 86 PHE A CA 1
ATOM 657 C C . PHE A 1 86 ? 5.357 -1.678 -14.100 1.00 97.62 86 PHE A C 1
ATOM 659 O O . PHE A 1 86 ? 4.180 -1.332 -14.217 1.00 97.62 86 PHE A O 1
ATOM 666 N N . LEU A 1 87 ? 6.349 -1.096 -14.766 1.00 96.62 87 LEU A N 1
ATOM 667 C CA . LEU A 1 87 ? 6.184 -0.000 -15.702 1.00 96.62 87 LEU A CA 1
ATOM 668 C C . LEU A 1 87 ? 6.449 -0.501 -17.115 1.00 96.62 87 LEU A C 1
ATOM 670 O O . LEU A 1 87 ? 7.507 -1.063 -17.396 1.00 96.62 87 LEU A O 1
ATOM 674 N N . LEU A 1 88 ? 5.516 -0.236 -18.023 1.00 94.81 88 LEU A N 1
ATOM 675 C CA . LEU A 1 88 ? 5.753 -0.450 -19.445 1.00 94.81 88 LEU A CA 1
ATOM 676 C C . LEU A 1 88 ? 6.432 0.770 -20.059 1.00 94.81 88 LEU A C 1
ATOM 678 O O . LEU A 1 88 ? 5.971 1.902 -19.896 1.00 94.81 88 LEU A O 1
ATOM 682 N N . TYR A 1 89 ? 7.503 0.526 -20.801 1.00 93.06 89 TYR A N 1
ATOM 683 C CA . TYR A 1 89 ? 8.317 1.527 -21.464 1.00 93.06 89 TYR A CA 1
ATOM 684 C C . TYR A 1 89 ? 8.529 1.158 -22.923 1.00 93.06 89 TYR A C 1
ATOM 686 O O . TYR A 1 89 ? 9.439 0.409 -23.246 1.00 93.06 89 TYR A O 1
ATOM 694 N N . THR A 1 90 ? 7.683 1.674 -23.816 1.00 88.31 90 THR A N 1
ATOM 695 C CA . THR A 1 90 ? 7.625 1.171 -25.199 1.00 88.31 90 THR A CA 1
ATOM 696 C C . THR A 1 90 ? 7.690 2.245 -26.277 1.00 88.31 90 THR A C 1
ATOM 698 O O . THR A 1 90 ? 7.181 3.356 -26.122 1.00 88.31 90 THR A O 1
ATOM 701 N N . GLY A 1 91 ? 8.323 1.916 -27.405 1.00 83.56 91 GLY A N 1
ATOM 702 C CA . GLY A 1 91 ? 8.368 2.773 -28.591 1.00 83.56 91 GLY A CA 1
ATOM 703 C C . GLY A 1 91 ? 7.054 2.784 -29.370 1.00 83.56 91 GLY A C 1
ATOM 704 O O . GLY A 1 91 ? 6.680 3.817 -29.938 1.00 83.56 91 GLY A O 1
ATOM 705 N N . LYS A 1 92 ? 6.310 1.670 -29.366 1.00 71.25 92 LYS A N 1
ATOM 706 C CA . LYS A 1 92 ? 5.001 1.571 -30.014 1.00 71.25 92 LYS A CA 1
ATOM 707 C C . LYS A 1 92 ? 3.911 1.846 -28.989 1.00 71.25 92 LYS A C 1
ATOM 709 O O . LYS A 1 92 ? 3.589 1.018 -28.156 1.00 71.25 92 LYS A O 1
ATOM 714 N N . GLY A 1 93 ? 3.328 3.039 -29.068 1.00 68.00 93 GLY A N 1
ATOM 715 C CA . GLY A 1 93 ? 2.188 3.395 -28.225 1.00 68.00 93 GLY A CA 1
ATOM 716 C C . GLY A 1 93 ? 0.945 3.683 -29.041 1.00 68.00 93 GLY A C 1
ATOM 717 O O . GLY A 1 93 ? 0.912 4.719 -29.708 1.00 68.00 93 GLY A O 1
ATOM 718 N N . SER A 1 94 ? -0.047 2.799 -28.972 1.00 73.44 94 SER A N 1
ATOM 719 C CA . SER A 1 94 ? -1.438 3.096 -29.323 1.00 73.44 94 SER A CA 1
ATOM 720 C C . SER A 1 94 ? -2.270 3.218 -28.043 1.00 73.44 94 SER A C 1
ATOM 722 O O . SER A 1 94 ? -1.890 2.699 -26.991 1.00 73.44 94 SER A O 1
ATOM 724 N N . GLU A 1 95 ? -3.406 3.909 -28.121 1.00 74.81 95 GLU A N 1
ATOM 725 C CA . GLU A 1 95 ? -4.362 3.969 -27.005 1.00 74.81 95 GLU A CA 1
ATOM 726 C C . GLU A 1 95 ? -4.888 2.574 -26.634 1.00 74.81 95 GLU A C 1
ATOM 728 O O . GLU A 1 95 ? -5.116 2.297 -25.460 1.00 74.81 95 GLU A O 1
ATOM 733 N N . GLU A 1 96 ? -5.002 1.674 -27.615 1.00 79.19 96 GLU A N 1
ATOM 734 C CA . GLU A 1 96 ? -5.433 0.285 -27.418 1.00 79.19 96 GLU A CA 1
ATOM 735 C C . GLU A 1 96 ? -4.457 -0.500 -26.527 1.00 79.19 96 GLU A C 1
ATOM 737 O O . GLU A 1 96 ? -4.890 -1.138 -25.570 1.00 79.19 96 GLU A O 1
ATOM 742 N N . ILE A 1 97 ? -3.144 -0.386 -26.773 1.00 78.44 97 ILE A N 1
ATOM 743 C CA . ILE A 1 97 ? -2.109 -1.047 -25.956 1.00 78.44 97 ILE A CA 1
ATOM 744 C C . ILE A 1 97 ? -2.113 -0.497 -24.526 1.00 78.44 97 ILE A C 1
ATOM 746 O O . ILE A 1 97 ? -2.004 -1.255 -23.563 1.00 78.44 97 ILE A O 1
ATOM 750 N N . ALA A 1 98 ? -2.274 0.820 -24.367 1.00 79.31 98 ALA A N 1
ATOM 751 C CA . ALA A 1 98 ? -2.338 1.439 -23.046 1.00 79.31 98 ALA A CA 1
ATOM 752 C C . ALA A 1 98 ? -3.574 0.972 -22.255 1.00 79.31 98 ALA A C 1
ATOM 754 O O . ALA A 1 98 ? -3.461 0.641 -21.075 1.00 79.31 98 ALA A O 1
ATOM 755 N N . ALA A 1 99 ? -4.744 0.901 -22.901 1.00 85.25 99 ALA A N 1
ATOM 756 C CA . ALA A 1 99 ? -5.970 0.413 -22.274 1.00 85.25 99 ALA A CA 1
ATOM 757 C C . ALA A 1 99 ? -5.847 -1.058 -21.848 1.00 85.25 99 ALA A C 1
ATOM 759 O O . ALA A 1 99 ? -6.243 -1.418 -20.736 1.00 85.25 99 ALA A O 1
ATOM 760 N N . GLU A 1 100 ? -5.252 -1.898 -22.700 1.00 86.38 100 GLU A N 1
ATOM 761 C CA . GLU A 1 100 ? -5.017 -3.302 -22.372 1.00 86.38 100 GLU A CA 1
ATOM 762 C C . GLU A 1 100 ? -4.053 -3.449 -21.188 1.00 86.38 100 GLU A C 1
ATOM 764 O O . GLU A 1 100 ? -4.350 -4.179 -20.241 1.00 86.38 100 GLU A O 1
ATOM 769 N N . ALA A 1 101 ? -2.945 -2.707 -21.183 1.00 86.31 101 ALA A N 1
ATOM 770 C CA . ALA A 1 101 ? -1.976 -2.741 -20.095 1.00 86.31 101 ALA A CA 1
ATOM 771 C C . ALA A 1 101 ? -2.589 -2.358 -18.739 1.00 86.31 101 ALA A C 1
ATOM 773 O O . ALA A 1 101 ? -2.363 -3.043 -17.740 1.00 86.31 101 ALA A O 1
ATOM 774 N N . ILE A 1 102 ? -3.421 -1.311 -18.714 1.00 86.75 102 ILE A N 1
ATOM 775 C CA . ILE A 1 102 ? -4.148 -0.889 -17.507 1.00 86.75 102 ILE A CA 1
ATOM 776 C C . ILE A 1 102 ? -5.068 -2.012 -17.021 1.00 86.75 102 ILE A C 1
ATOM 778 O O . ILE A 1 102 ? -5.071 -2.335 -15.834 1.00 86.75 102 ILE A O 1
ATOM 782 N N . SER A 1 103 ? -5.808 -2.659 -17.928 1.00 87.56 103 SER A N 1
ATOM 783 C CA . SER A 1 103 ? -6.716 -3.756 -17.564 1.00 87.56 103 SER A CA 1
ATOM 784 C C . SER A 1 103 ? -6.000 -4.977 -16.970 1.00 87.56 103 SER A C 1
ATOM 786 O O . SER A 1 103 ? -6.605 -5.733 -16.212 1.00 87.56 103 SER A O 1
ATOM 788 N N . ARG A 1 104 ? -4.707 -5.152 -17.276 1.00 87.44 104 ARG A N 1
ATOM 789 C CA . ARG A 1 104 ? -3.860 -6.244 -16.774 1.00 87.44 104 ARG A CA 1
ATOM 790 C C . ARG A 1 104 ? -3.060 -5.885 -15.516 1.00 87.44 104 ARG A C 1
ATOM 792 O O . ARG A 1 104 ? -2.303 -6.720 -15.029 1.00 87.44 104 ARG A O 1
ATOM 799 N N . GLY A 1 105 ? -3.237 -4.680 -14.970 1.00 88.31 105 GLY A N 1
ATOM 800 C CA . GLY A 1 105 ? -2.605 -4.269 -13.713 1.00 88.31 105 GLY A CA 1
ATOM 801 C C . GLY A 1 105 ? -1.154 -3.809 -13.857 1.00 88.31 105 GLY A C 1
ATOM 802 O O . GLY A 1 105 ? -0.337 -4.071 -12.969 1.00 88.31 105 GLY A O 1
ATOM 803 N N . VAL A 1 106 ? -0.821 -3.151 -14.973 1.00 93.81 106 VAL A N 1
ATOM 804 C CA . VAL A 1 106 ? 0.403 -2.341 -15.057 1.00 93.81 106 VAL A CA 1
ATOM 805 C C . VAL A 1 106 ? 0.303 -1.165 -14.077 1.00 93.81 106 VAL A C 1
ATOM 807 O O . VAL A 1 106 ? -0.771 -0.578 -13.931 1.00 93.81 106 VAL A O 1
ATOM 810 N N . ASP A 1 107 ? 1.403 -0.802 -13.419 1.00 94.75 107 ASP A N 1
ATOM 811 C CA . ASP A 1 107 ? 1.407 0.315 -12.465 1.00 94.75 107 ASP A CA 1
ATOM 812 C C . ASP A 1 107 ? 1.572 1.664 -13.168 1.00 94.75 107 ASP A C 1
ATOM 814 O O . ASP A 1 107 ? 0.959 2.658 -12.778 1.00 94.75 107 ASP A O 1
ATOM 818 N N . ASP A 1 108 ? 2.367 1.701 -14.239 1.00 94.38 108 ASP A N 1
ATOM 819 C CA . ASP A 1 108 ? 2.468 2.871 -15.107 1.00 94.38 108 ASP A CA 1
ATOM 820 C C . ASP A 1 108 ? 2.840 2.482 -16.545 1.00 94.38 108 ASP A C 1
ATOM 822 O O . ASP A 1 108 ? 3.387 1.415 -16.826 1.00 94.38 108 ASP A O 1
ATOM 826 N N . TYR A 1 109 ? 2.564 3.387 -17.474 1.00 92.00 109 TYR A N 1
ATOM 827 C CA . TYR A 1 109 ? 2.878 3.246 -18.886 1.00 92.00 109 TYR A CA 1
ATOM 828 C C . TYR A 1 109 ? 3.521 4.531 -19.410 1.00 92.00 109 TYR A C 1
ATOM 830 O O . TYR A 1 109 ? 2.977 5.636 -19.273 1.00 92.00 109 TYR A O 1
ATOM 838 N N . LEU A 1 110 ? 4.679 4.390 -20.054 1.00 91.19 110 LEU A N 1
ATOM 839 C CA . LEU A 1 110 ? 5.421 5.483 -20.660 1.00 91.19 110 LEU A CA 1
ATOM 840 C C . LEU A 1 110 ? 5.858 5.125 -22.083 1.00 91.19 110 LEU A C 1
ATOM 842 O O . LEU A 1 110 ? 6.435 4.076 -22.348 1.00 91.19 110 LEU A O 1
ATOM 846 N N . ARG A 1 111 ? 5.635 6.050 -23.018 1.00 90.25 111 ARG A N 1
ATOM 847 C CA . ARG A 1 111 ? 6.162 5.918 -24.377 1.00 90.25 111 ARG A CA 1
ATOM 848 C C . ARG A 1 111 ? 7.634 6.330 -24.409 1.00 90.25 111 ARG A C 1
ATOM 850 O O . ARG A 1 111 ? 7.939 7.425 -23.936 1.00 90.25 111 ARG A O 1
ATOM 857 N N . LYS A 1 112 ? 8.507 5.522 -25.018 1.00 88.94 112 LYS A N 1
ATOM 858 C CA . LYS A 1 112 ? 9.909 5.866 -25.302 1.00 88.94 112 LYS A CA 1
ATOM 859 C C . LYS A 1 112 ? 9.958 7.205 -26.041 1.00 88.94 112 LYS A C 1
ATOM 861 O O . LYS A 1 112 ? 9.287 7.400 -27.058 1.00 88.94 112 LYS A O 1
ATOM 866 N N . GLY A 1 113 ? 10.717 8.146 -25.496 1.00 81.75 113 GLY A N 1
ATOM 867 C CA . GLY A 1 113 ? 10.868 9.499 -26.018 1.00 81.75 113 GLY A CA 1
ATOM 868 C C . GLY A 1 113 ? 12.333 9.876 -26.195 1.00 81.75 113 GLY A C 1
ATOM 869 O O . GLY A 1 113 ? 13.233 9.266 -25.626 1.00 81.75 113 GLY A O 1
ATOM 870 N N . SER A 1 114 ? 12.579 10.910 -26.993 1.00 74.31 114 SER A N 1
ATOM 871 C CA . SER A 1 114 ? 13.920 11.449 -27.223 1.00 74.31 114 SER A CA 1
ATOM 872 C C . SER A 1 114 ? 14.198 12.673 -26.346 1.00 74.31 114 SER A C 1
ATOM 874 O O . SER A 1 114 ? 13.324 13.522 -26.174 1.00 74.31 114 SER A O 1
ATOM 876 N N . GLY A 1 115 ? 15.445 12.818 -25.893 1.00 76.19 115 GLY A N 1
ATOM 877 C CA . GLY A 1 115 ? 15.938 13.998 -25.174 1.00 76.19 115 GLY A CA 1
ATOM 878 C C . GLY A 1 115 ? 16.099 13.784 -23.667 1.00 76.19 115 GLY A C 1
ATOM 879 O O . GLY A 1 115 ? 15.459 12.926 -23.072 1.00 76.19 115 GLY A O 1
ATOM 880 N N . GLU A 1 116 ? 16.967 14.575 -23.033 1.00 71.75 116 GLU A N 1
ATOM 881 C CA . GLU A 1 116 ? 17.371 14.344 -21.635 1.00 71.75 116 GLU A CA 1
ATOM 882 C C . GLU A 1 116 ? 16.214 14.459 -20.633 1.00 71.75 116 GLU A C 1
ATOM 884 O O . GLU A 1 116 ? 16.136 13.668 -19.697 1.00 71.75 116 GLU A O 1
ATOM 889 N N . GLY A 1 117 ? 15.268 15.378 -20.865 1.00 84.00 117 GLY A N 1
ATOM 890 C CA . GLY A 1 117 ? 14.100 15.549 -19.993 1.00 84.00 117 GLY A CA 1
ATOM 891 C C . GLY A 1 117 ? 13.177 14.327 -19.947 1.00 84.00 117 GLY A C 1
ATOM 892 O O . GLY A 1 117 ? 12.423 14.165 -18.990 1.00 84.00 117 GLY A O 1
ATOM 893 N N . HIS A 1 118 ? 13.256 13.440 -20.943 1.00 89.56 118 HIS A N 1
ATOM 894 C CA . HIS A 1 118 ? 12.482 12.205 -20.968 1.00 89.56 118 HIS A CA 1
ATOM 895 C C . HIS A 1 118 ? 12.898 11.245 -19.844 1.00 89.56 118 HIS A C 1
ATOM 897 O O . HIS A 1 118 ? 12.046 10.727 -19.122 1.00 89.56 118 HIS A O 1
ATOM 903 N N . TYR A 1 119 ? 14.204 11.079 -19.633 1.00 92.25 119 TYR A N 1
ATOM 904 C CA . TYR A 1 119 ? 14.738 10.205 -18.588 1.00 92.25 119 TYR A CA 1
ATOM 905 C C . TYR A 1 119 ? 14.461 10.746 -17.185 1.00 92.25 119 TYR A C 1
ATOM 907 O O . TYR A 1 119 ? 14.214 9.967 -16.272 1.00 92.25 119 TYR A O 1
ATOM 915 N N . THR A 1 120 ? 14.392 12.070 -17.016 1.00 93.38 120 THR A N 1
ATOM 916 C CA . THR A 1 120 ? 13.925 12.678 -15.761 1.00 93.38 120 THR A CA 1
ATOM 917 C C . THR A 1 120 ? 12.476 12.315 -15.453 1.00 93.38 120 THR A C 1
ATOM 919 O O . THR A 1 120 ? 12.145 12.000 -14.312 1.00 93.38 120 THR A O 1
ATOM 922 N N . VAL A 1 121 ? 11.596 12.319 -16.459 1.00 94.00 121 VAL A N 1
ATOM 923 C CA . VAL A 1 121 ? 10.204 11.883 -16.273 1.00 94.00 121 VAL A CA 1
ATOM 924 C C . VAL A 1 121 ? 10.142 10.398 -15.919 1.00 94.00 121 VAL A C 1
ATOM 926 O O . VAL A 1 121 ? 9.390 10.029 -15.019 1.00 94.00 121 VAL A O 1
ATOM 929 N N . LEU A 1 122 ? 10.938 9.560 -16.587 1.00 95.25 122 LEU A N 1
ATOM 930 C CA . LEU A 1 122 ? 10.986 8.126 -16.315 1.00 95.25 122 LEU A CA 1
ATOM 931 C C . LEU A 1 122 ? 11.497 7.819 -14.896 1.00 95.25 122 LEU A C 1
ATOM 933 O O . LEU A 1 122 ? 10.834 7.084 -14.169 1.00 95.25 122 LEU A O 1
ATOM 937 N N . ALA A 1 123 ? 12.596 8.444 -14.464 1.00 95.50 123 ALA A N 1
ATOM 938 C CA . ALA A 1 123 ? 13.129 8.301 -13.107 1.00 95.50 123 ALA A CA 1
ATOM 939 C C . ALA A 1 123 ? 12.086 8.680 -12.040 1.00 95.50 123 ALA A C 1
ATOM 941 O O . ALA A 1 123 ? 11.842 7.926 -11.098 1.00 95.50 123 ALA A O 1
ATOM 942 N N . ASN A 1 124 ? 11.387 9.804 -12.239 1.00 94.94 124 ASN A N 1
ATOM 943 C CA . ASN A 1 124 ? 10.315 10.234 -11.339 1.00 94.94 124 ASN A CA 1
ATOM 944 C C . ASN A 1 124 ? 9.144 9.239 -11.288 1.00 94.94 124 ASN A C 1
ATOM 946 O O . ASN A 1 124 ? 8.545 9.061 -10.229 1.00 94.94 124 ASN A O 1
ATOM 950 N N . ARG A 1 125 ? 8.800 8.592 -12.411 1.00 95.75 125 ARG A N 1
ATOM 951 C CA . ARG A 1 125 ? 7.749 7.559 -12.456 1.00 95.75 125 ARG A CA 1
ATOM 952 C C . ARG A 1 125 ? 8.163 6.301 -11.704 1.00 95.75 125 ARG A C 1
ATOM 954 O O . ARG A 1 125 ? 7.407 5.853 -10.849 1.00 95.75 125 ARG A O 1
ATOM 961 N N . ILE A 1 126 ? 9.376 5.806 -11.951 1.00 96.81 126 ILE A N 1
ATOM 962 C CA . ILE A 1 126 ? 9.956 4.662 -11.234 1.00 96.81 126 ILE A CA 1
ATOM 963 C C . ILE A 1 126 ? 9.920 4.915 -9.726 1.00 96.81 126 ILE A C 1
ATOM 965 O O . ILE A 1 126 ? 9.389 4.100 -8.973 1.00 96.81 126 ILE A O 1
ATOM 969 N N . ARG A 1 127 ? 10.430 6.070 -9.285 1.00 95.25 127 ARG A N 1
ATOM 970 C CA . ARG A 1 127 ? 10.469 6.440 -7.869 1.00 95.25 127 ARG A CA 1
ATOM 971 C C . ARG A 1 127 ? 9.070 6.521 -7.264 1.00 95.25 127 ARG A C 1
ATOM 973 O O . ARG A 1 127 ? 8.829 5.925 -6.219 1.00 95.25 127 ARG A O 1
ATOM 980 N N . ARG A 1 128 ? 8.137 7.199 -7.939 1.00 95.06 128 ARG A N 1
ATOM 981 C CA . ARG A 1 128 ? 6.758 7.353 -7.460 1.00 95.06 128 ARG A CA 1
ATOM 982 C C . ARG A 1 128 ? 6.061 6.007 -7.269 1.00 95.06 128 ARG A C 1
ATOM 984 O O . ARG A 1 128 ? 5.487 5.793 -6.204 1.00 95.06 128 ARG A O 1
ATOM 991 N N . GLU A 1 129 ? 6.104 5.118 -8.262 1.00 95.44 129 GLU A N 1
ATOM 992 C CA . GLU A 1 129 ? 5.430 3.816 -8.146 1.00 95.44 129 GLU A CA 1
ATOM 993 C C . GLU A 1 129 ? 6.130 2.902 -7.132 1.00 95.44 129 GLU A C 1
ATOM 995 O O . GLU A 1 129 ? 5.459 2.222 -6.357 1.00 95.44 129 GLU A O 1
ATOM 1000 N N . THR A 1 130 ? 7.462 2.964 -7.035 1.00 94.19 130 THR A N 1
ATOM 1001 C CA . THR A 1 130 ? 8.215 2.237 -5.999 1.00 94.19 130 THR A CA 1
ATOM 1002 C C . THR A 1 130 ? 7.825 2.683 -4.596 1.00 94.19 130 THR A C 1
ATOM 1004 O O . THR A 1 130 ? 7.512 1.859 -3.738 1.00 94.19 130 THR A O 1
ATOM 1007 N N . GLU A 1 131 ? 7.799 3.990 -4.343 1.00 90.94 131 GLU A N 1
ATOM 1008 C CA . GLU A 1 131 ? 7.383 4.527 -3.048 1.00 90.94 131 GLU A CA 1
ATOM 1009 C C . GLU A 1 131 ? 5.922 4.206 -2.735 1.00 90.94 131 GLU A C 1
ATOM 1011 O O . GLU A 1 131 ? 5.588 3.914 -1.588 1.00 90.94 131 GLU A O 1
ATOM 1016 N N . ARG A 1 132 ? 5.042 4.244 -3.741 1.00 90.62 132 ARG A N 1
ATOM 1017 C CA . ARG A 1 132 ? 3.633 3.877 -3.583 1.00 90.62 132 ARG A CA 1
ATOM 1018 C C . ARG A 1 132 ? 3.483 2.413 -3.171 1.00 90.62 132 ARG A C 1
ATOM 1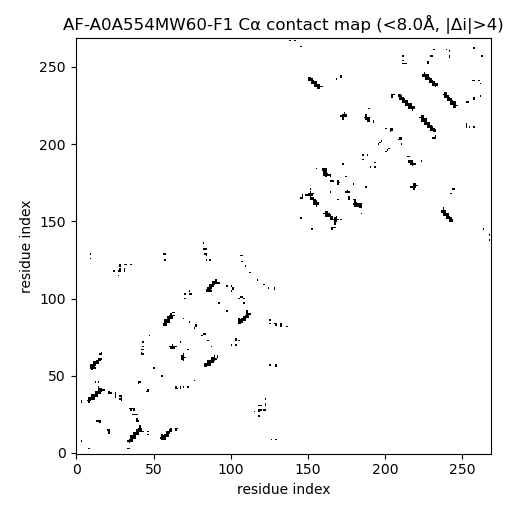020 O O . ARG A 1 132 ? 2.796 2.155 -2.187 1.00 90.62 132 ARG A O 1
ATOM 1027 N N . SER A 1 133 ? 4.147 1.490 -3.868 1.00 88.94 133 SER A N 1
ATOM 1028 C CA . SER A 1 133 ? 4.111 0.062 -3.531 1.00 88.94 133 SER A CA 1
ATOM 1029 C C . SER A 1 133 ? 4.698 -0.206 -2.143 1.00 88.94 133 SER A C 1
ATOM 1031 O O . SER A 1 133 ? 4.065 -0.877 -1.332 1.00 88.94 133 SER A O 1
ATOM 1033 N N . ARG A 1 134 ? 5.842 0.407 -1.800 1.00 87.69 134 ARG A N 1
ATOM 1034 C CA . ARG A 1 134 ? 6.433 0.287 -0.455 1.00 87.69 134 ARG A CA 1
ATOM 1035 C C . ARG A 1 134 ? 5.473 0.759 0.640 1.00 87.69 134 ARG A C 1
ATOM 1037 O O . ARG A 1 134 ? 5.289 0.040 1.616 1.00 87.69 134 ARG A O 1
ATOM 1044 N N . ARG A 1 135 ? 4.818 1.916 0.466 1.00 84.31 135 ARG A N 1
ATOM 1045 C CA . ARG A 1 135 ? 3.803 2.426 1.414 1.00 84.31 135 ARG A CA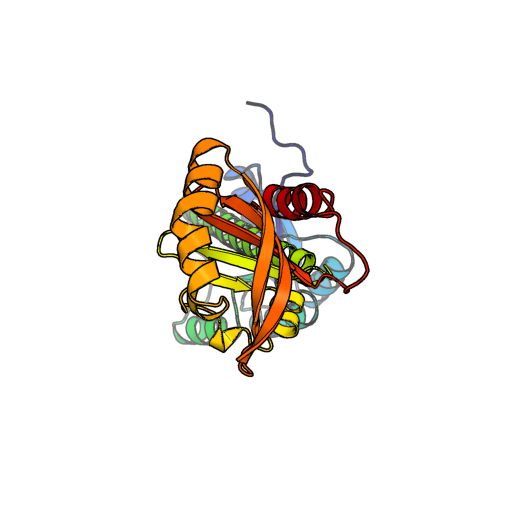 1
ATOM 1046 C C . ARG A 1 135 ? 2.599 1.493 1.523 1.00 84.31 135 ARG A C 1
ATOM 1048 O O . ARG A 1 135 ? 2.058 1.313 2.609 1.00 84.31 135 ARG A O 1
ATOM 1055 N N . GLU A 1 136 ? 2.152 0.917 0.412 1.00 82.56 136 GLU A N 1
ATOM 1056 C CA . GLU A 1 136 ? 1.025 -0.013 0.421 1.00 82.56 136 GLU A CA 1
ATOM 1057 C C . GLU A 1 136 ? 1.372 -1.324 1.132 1.00 82.56 136 GLU A C 1
ATOM 1059 O O . GLU A 1 136 ? 0.583 -1.792 1.954 1.00 82.56 136 GLU A O 1
ATOM 1064 N N . LEU A 1 137 ? 2.545 -1.892 0.849 1.00 76.81 137 LEU A N 1
ATOM 1065 C CA . LEU A 1 137 ? 3.024 -3.116 1.481 1.00 76.81 137 LEU A CA 1
ATOM 1066 C C . LEU A 1 137 ? 3.212 -2.922 2.986 1.00 76.81 137 LEU A C 1
ATOM 1068 O O . LEU A 1 137 ? 2.737 -3.737 3.770 1.00 76.81 137 LEU A O 1
AT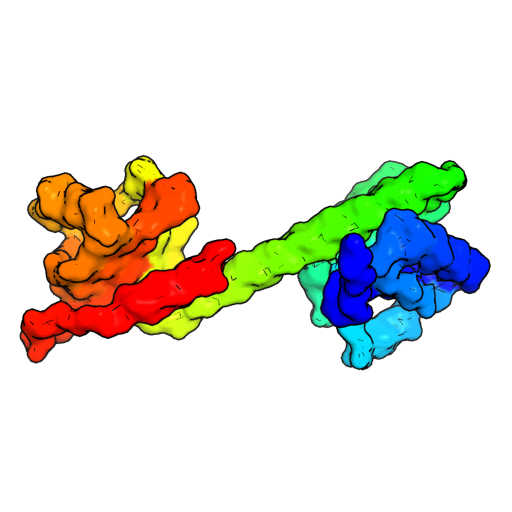OM 1072 N N . ASP A 1 138 ? 3.839 -1.819 3.380 1.00 76.00 138 ASP A N 1
ATOM 1073 C CA . ASP A 1 138 ? 4.009 -1.427 4.776 1.0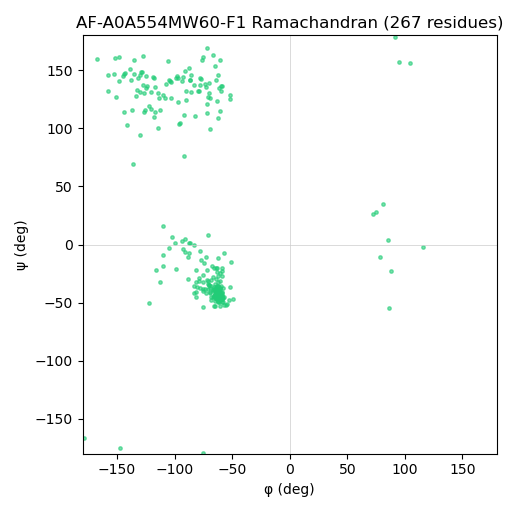0 76.00 138 ASP A CA 1
ATOM 1074 C C . ASP A 1 138 ? 2.646 -1.263 5.467 1.00 76.00 138 ASP A C 1
ATOM 1076 O O . ASP A 1 138 ? 2.400 -1.873 6.504 1.00 76.00 138 ASP A O 1
ATOM 1080 N N . ARG A 1 139 ? 1.677 -0.587 4.833 1.00 76.38 139 ARG A N 1
ATOM 1081 C CA . ARG A 1 139 ? 0.299 -0.514 5.348 1.00 76.38 139 ARG A CA 1
ATOM 1082 C C . ARG A 1 139 ? -0.347 -1.895 5.503 1.00 76.38 139 ARG A C 1
ATOM 1084 O O . ARG A 1 139 ? -0.982 -2.150 6.522 1.00 76.38 139 ARG A O 1
ATOM 1091 N N . LYS A 1 140 ? -0.208 -2.792 4.521 1.00 70.88 140 LYS A N 1
ATOM 1092 C CA . LYS A 1 140 ? -0.746 -4.165 4.594 1.00 70.88 140 LYS A CA 1
ATOM 1093 C C . LYS A 1 140 ? -0.104 -4.952 5.739 1.00 70.88 140 LYS A C 1
ATOM 1095 O O . LYS A 1 140 ? -0.817 -5.611 6.488 1.00 70.88 140 LYS A O 1
ATOM 1100 N N . GLN A 1 141 ? 1.215 -4.863 5.896 1.00 67.94 141 GLN A N 1
ATOM 1101 C CA . GLN A 1 141 ? 1.953 -5.526 6.973 1.00 67.94 141 GLN A CA 1
ATOM 1102 C C . GLN A 1 141 ? 1.562 -4.981 8.349 1.00 67.94 141 GLN A C 1
ATOM 1104 O O . GLN A 1 141 ? 1.341 -5.768 9.265 1.00 67.94 141 GLN A O 1
ATOM 1109 N N . ARG A 1 142 ? 1.399 -3.659 8.476 1.00 68.31 142 ARG A N 1
ATOM 1110 C CA . ARG A 1 142 ? 0.907 -2.995 9.692 1.00 68.31 142 ARG A CA 1
ATOM 1111 C C . ARG A 1 142 ? -0.475 -3.516 10.090 1.00 68.31 142 ARG A C 1
ATOM 1113 O O . ARG A 1 142 ? -0.659 -3.947 11.222 1.00 68.31 142 ARG A O 1
ATOM 1120 N N . LEU A 1 143 ? -1.417 -3.569 9.145 1.00 66.06 143 LEU A N 1
ATOM 1121 C CA . LEU A 1 143 ? -2.758 -4.115 9.391 1.00 66.06 143 LEU A CA 1
ATOM 1122 C C . LEU A 1 143 ? -2.716 -5.605 9.764 1.00 66.06 143 LEU A C 1
ATOM 1124 O O . LEU A 1 143 ? -3.404 -6.021 10.691 1.00 66.06 143 LEU A O 1
ATOM 1128 N N . ALA A 1 144 ? -1.881 -6.398 9.089 1.00 65.94 144 ALA A N 1
ATOM 1129 C CA . ALA A 1 144 ? -1.726 -7.820 9.388 1.00 65.94 144 ALA A CA 1
ATOM 1130 C C . ALA A 1 144 ? -1.119 -8.070 10.780 1.00 65.94 144 ALA A C 1
ATOM 1132 O O . ALA A 1 144 ? -1.517 -9.010 11.463 1.00 65.94 144 ALA A O 1
ATOM 1133 N N . ALA A 1 145 ? -0.183 -7.225 11.225 1.00 64.69 145 ALA A N 1
ATOM 1134 C CA . ALA A 1 145 ? 0.374 -7.298 12.573 1.00 64.69 145 ALA A CA 1
ATOM 1135 C C . ALA A 1 145 ? -0.691 -7.002 13.645 1.00 64.69 145 ALA A C 1
ATOM 1137 O O . ALA A 1 145 ? -0.716 -7.674 14.674 1.00 64.69 145 ALA A O 1
ATOM 1138 N N . MET A 1 146 ? -1.595 -6.052 13.384 1.00 67.31 146 MET A N 1
ATOM 1139 C CA . MET A 1 146 ? -2.727 -5.740 14.268 1.00 67.31 146 MET A CA 1
ATOM 1140 C C . MET A 1 146 ? -3.797 -6.845 14.279 1.00 67.31 146 MET A C 1
ATOM 1142 O O . MET A 1 146 ? -4.387 -7.117 15.321 1.00 67.31 146 MET A O 1
ATOM 1146 N N . ASP A 1 147 ? -4.039 -7.517 13.150 1.00 64.50 147 ASP A N 1
ATOM 1147 C CA . ASP A 1 147 ? -4.954 -8.669 13.086 1.00 64.50 147 ASP A CA 1
ATOM 1148 C C . ASP A 1 147 ? -4.369 -9.920 13.782 1.00 64.50 147 ASP A C 1
ATOM 1150 O O . ASP A 1 147 ? -5.115 -10.788 14.226 1.00 64.50 147 ASP A O 1
ATOM 1154 N N . ALA A 1 148 ? -3.043 -10.014 13.946 1.00 60.97 148 ALA A N 1
ATOM 1155 C CA . ALA A 1 148 ? -2.396 -11.135 14.634 1.00 60.97 148 ALA A CA 1
ATOM 1156 C C . ALA A 1 148 ? -2.500 -11.076 16.174 1.00 60.97 148 ALA A C 1
ATOM 1158 O O . ALA A 1 148 ? -2.201 -12.069 16.848 1.00 60.97 148 ALA A O 1
ATOM 1159 N N . THR A 1 149 ? -2.896 -9.937 16.755 1.00 66.62 149 THR A N 1
ATOM 1160 C CA . THR A 1 149 ? -3.088 -9.815 18.206 1.00 66.62 149 THR A CA 1
ATOM 1161 C C . THR A 1 149 ? -4.407 -10.451 18.630 1.00 66.62 149 THR A C 1
ATOM 1163 O O . THR A 1 149 ? -5.418 -10.317 17.951 1.00 66.62 149 THR A O 1
ATOM 1166 N N . ARG A 1 150 ? -4.433 -11.090 19.804 1.00 71.06 150 ARG A N 1
ATOM 1167 C CA . ARG A 1 150 ? -5.676 -11.636 20.385 1.00 71.06 150 ARG A CA 1
ATOM 1168 C C . ARG A 1 150 ? -6.561 -10.576 21.048 1.00 71.06 150 ARG A C 1
ATOM 1170 O O . ARG A 1 150 ? -7.642 -10.905 21.524 1.00 71.06 150 ARG A O 1
ATOM 1177 N N . GLU A 1 151 ? -6.070 -9.350 21.134 1.00 78.94 151 GLU A N 1
ATOM 1178 C CA . GLU A 1 151 ? -6.758 -8.209 21.725 1.00 78.94 151 GLU A CA 1
ATOM 1179 C C . GLU A 1 151 ? -7.630 -7.537 20.673 1.00 78.94 151 GLU A C 1
ATOM 1181 O O . GLU A 1 151 ? -7.236 -7.428 19.509 1.00 78.94 151 GLU A O 1
ATOM 1186 N N . GLY A 1 152 ? -8.814 -7.083 21.077 1.00 87.75 152 GLY A N 1
ATOM 1187 C CA . GLY A 1 152 ? -9.656 -6.289 20.202 1.00 87.75 152 GLY A CA 1
ATOM 1188 C C . GLY A 1 152 ? -9.047 -4.904 20.043 1.00 87.75 152 GLY A C 1
ATOM 1189 O O . GLY A 1 152 ? -8.878 -4.193 21.027 1.00 87.75 152 GLY A O 1
ATOM 1190 N N . ILE A 1 153 ? -8.734 -4.510 18.813 1.00 87.31 153 ILE A N 1
ATOM 1191 C CA . ILE A 1 153 ? -8.196 -3.188 18.494 1.00 87.31 153 ILE A CA 1
ATOM 1192 C C . ILE A 1 153 ? -9.142 -2.490 17.529 1.00 87.31 153 ILE A C 1
ATOM 1194 O O . ILE A 1 153 ? -9.502 -3.051 16.492 1.00 87.31 153 ILE A O 1
ATOM 1198 N N . CYS A 1 154 ? -9.491 -1.242 17.822 1.00 90.25 154 CYS A N 1
ATOM 1199 C CA . CYS A 1 154 ? -10.185 -0.375 16.884 1.00 90.25 154 CYS A CA 1
ATOM 1200 C C . CYS A 1 154 ? -9.581 1.033 16.854 1.00 90.25 154 CYS A C 1
ATOM 1202 O O . CYS A 1 154 ? -8.873 1.457 17.769 1.00 90.25 154 CYS A O 1
ATOM 1204 N N . ILE A 1 155 ? -9.841 1.746 15.761 1.00 89.75 155 ILE A N 1
ATOM 1205 C CA . ILE A 1 155 ? -9.490 3.156 15.600 1.00 89.75 155 ILE A CA 1
ATOM 1206 C C . ILE A 1 155 ? -10.760 3.913 15.252 1.00 89.75 155 ILE A C 1
ATOM 1208 O O . ILE A 1 155 ? -11.522 3.495 14.371 1.00 89.75 155 ILE A O 1
ATOM 1212 N N . ILE A 1 156 ? -10.954 5.045 15.916 1.00 90.75 156 ILE A N 1
ATOM 1213 C CA . ILE A 1 156 ? -12.023 5.990 15.619 1.00 90.75 156 ILE A CA 1
ATOM 1214 C C . ILE A 1 156 ? -11.444 7.339 15.198 1.00 90.75 156 ILE A C 1
ATOM 1216 O O . ILE A 1 156 ? -10.405 7.762 15.701 1.00 90.75 156 ILE A O 1
ATOM 1220 N N . ASP A 1 157 ? -12.099 8.003 14.250 1.00 91.50 157 ASP A N 1
ATOM 1221 C CA . ASP A 1 157 ? -11.730 9.354 13.826 1.00 91.50 157 ASP A CA 1
ATOM 1222 C C . ASP A 1 157 ? -12.148 10.425 14.854 1.00 91.50 157 ASP A C 1
ATOM 1224 O O . ASP A 1 157 ? -12.716 10.132 15.909 1.00 91.50 157 ASP A O 1
ATOM 1228 N N . ALA A 1 158 ? -11.858 11.693 14.547 1.00 88.38 158 ALA A N 1
ATOM 1229 C CA . ALA A 1 158 ? -12.211 12.831 15.397 1.00 88.38 158 ALA A CA 1
ATOM 1230 C C . ALA A 1 158 ? -13.732 13.037 15.5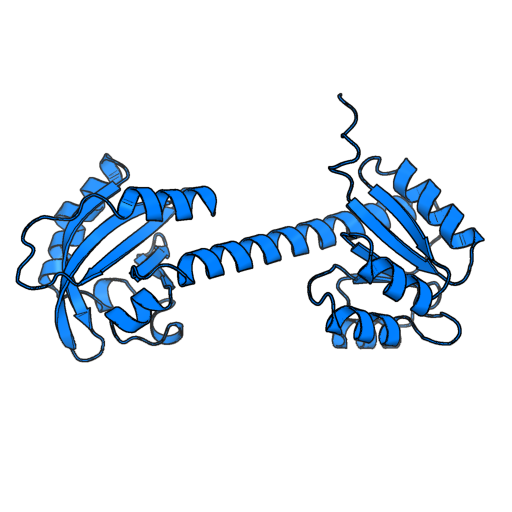63 1.00 88.38 158 ALA A C 1
ATOM 1232 O O . ALA A 1 158 ? -14.156 13.657 16.536 1.00 88.38 158 ALA A O 1
ATOM 1233 N N . ASP A 1 159 ? -14.551 12.497 14.655 1.00 90.88 159 ASP A N 1
ATOM 1234 C CA . ASP A 1 159 ? -16.014 12.503 14.755 1.00 90.88 159 ASP A CA 1
ATOM 1235 C C . ASP A 1 159 ? -16.542 11.301 15.565 1.00 90.88 159 ASP A C 1
ATOM 1237 O O . ASP A 1 159 ? -17.754 11.134 15.744 1.00 90.88 159 ASP A O 1
ATOM 1241 N N . GLY A 1 160 ? -15.643 10.454 16.075 1.00 91.62 160 GLY A N 1
ATOM 1242 C CA . GLY A 1 160 ? -15.975 9.273 16.855 1.00 91.62 160 GLY A CA 1
ATOM 1243 C C . GLY A 1 160 ? -16.524 8.122 16.012 1.00 91.62 160 GLY A C 1
ATOM 1244 O O . GLY A 1 160 ? -17.329 7.332 16.517 1.00 91.62 160 GLY A O 1
ATOM 1245 N N . ARG A 1 161 ? -16.137 8.026 14.735 1.00 94.44 161 ARG A N 1
ATOM 1246 C CA . ARG A 1 161 ? -16.555 6.942 13.837 1.00 94.44 161 ARG A CA 1
ATOM 1247 C C . ARG A 1 161 ? -15.452 5.925 13.623 1.00 94.44 161 ARG A C 1
ATOM 1249 O O . ARG A 1 161 ? -14.295 6.294 13.455 1.00 94.44 161 ARG A O 1
ATOM 1256 N N . PHE A 1 162 ? -15.815 4.646 13.567 1.00 92.56 162 PHE A N 1
ATOM 1257 C CA . PHE A 1 162 ? -14.854 3.575 13.306 1.00 92.56 162 PHE A CA 1
ATOM 1258 C C . PHE A 1 162 ? -14.224 3.713 11.921 1.00 92.56 162 PHE A C 1
ATOM 1260 O O . PHE A 1 162 ? -14.913 3.704 10.901 1.00 92.56 162 PHE A O 1
ATOM 1267 N N . THR A 1 163 ? -12.899 3.774 11.890 1.00 89.69 163 THR A N 1
ATOM 1268 C CA . THR A 1 163 ? -12.089 3.745 10.664 1.00 89.69 163 THR A CA 1
ATOM 1269 C C . THR A 1 163 ? -11.306 2.443 10.529 1.00 89.69 163 THR A C 1
ATOM 1271 O O . THR A 1 163 ? -10.912 2.073 9.423 1.00 89.69 163 THR A O 1
ATOM 1274 N N . TYR A 1 164 ? -11.132 1.712 11.632 1.00 88.19 164 TYR A N 1
ATOM 1275 C CA . TYR A 1 164 ? -10.511 0.395 11.663 1.00 88.19 164 TYR A CA 1
ATOM 1276 C C . TYR A 1 164 ? -11.042 -0.430 12.840 1.00 88.19 164 TYR A C 1
ATOM 1278 O O . TYR A 1 164 ? -11.320 0.115 13.907 1.00 88.19 164 TYR A O 1
ATOM 1286 N N . ALA A 1 165 ? -11.136 -1.744 12.648 1.00 89.62 165 ALA A N 1
ATOM 1287 C CA . ALA A 1 165 ? -11.321 -2.727 13.709 1.00 89.62 165 ALA A CA 1
ATOM 1288 C C . ALA A 1 165 ? -10.693 -4.056 13.279 1.00 89.62 165 ALA A C 1
ATOM 1290 O O . ALA A 1 165 ? -10.996 -4.552 12.186 1.00 89.62 165 ALA A O 1
ATOM 1291 N N . ASN A 1 166 ? -9.821 -4.619 14.114 1.00 87.56 166 ASN A N 1
ATOM 1292 C CA . ASN A 1 166 ? -9.194 -5.907 13.840 1.00 87.56 166 ASN A CA 1
ATOM 1293 C C . ASN A 1 166 ? -10.205 -7.063 13.986 1.00 87.56 166 ASN A C 1
ATOM 1295 O O . ASN A 1 166 ? -11.342 -6.867 14.424 1.00 87.56 166 ASN A O 1
ATOM 1299 N N . GLU A 1 167 ? -9.826 -8.265 13.548 1.00 88.31 167 GLU A N 1
ATOM 1300 C CA . GLU A 1 167 ? -10.708 -9.446 13.621 1.00 88.31 167 GLU A CA 1
ATOM 1301 C C . GLU A 1 167 ? -11.108 -9.774 15.069 1.00 88.31 167 GLU A C 1
ATOM 1303 O O . GLU A 1 167 ? -12.287 -9.969 15.346 1.00 88.31 167 GLU A O 1
ATOM 1308 N N . ALA A 1 168 ? -10.171 -9.689 16.017 1.00 88.38 168 ALA A N 1
ATOM 1309 C CA . ALA A 1 168 ? -10.452 -9.929 17.432 1.00 88.38 168 ALA A CA 1
ATOM 1310 C C . ALA A 1 168 ? -11.494 -8.954 18.020 1.00 88.38 168 ALA A C 1
ATOM 1312 O O . ALA A 1 168 ? -12.332 -9.366 18.819 1.00 88.38 168 ALA A O 1
ATOM 1313 N N . TYR A 1 169 ? -11.488 -7.678 17.614 1.00 91.94 169 TYR A N 1
ATOM 1314 C CA . TYR A 1 169 ? -12.504 -6.702 18.023 1.00 91.94 169 TYR A CA 1
ATOM 1315 C C . TYR A 1 169 ? -13.870 -7.072 17.444 1.00 91.94 169 TYR A C 1
ATOM 1317 O O . TYR A 1 169 ? -14.880 -7.060 18.145 1.00 91.94 169 TYR A O 1
ATOM 1325 N N . CYS A 1 170 ? -13.897 -7.431 16.161 1.00 92.81 170 CYS A N 1
ATOM 1326 C CA . CYS A 1 170 ? -15.112 -7.856 15.473 1.00 92.81 170 CYS A CA 1
ATOM 1327 C C . CYS A 1 170 ? -15.739 -9.080 16.159 1.00 92.81 170 CYS A C 1
ATOM 1329 O O . CYS A 1 170 ? -16.931 -9.062 16.465 1.00 92.81 170 CYS A O 1
ATOM 1331 N N . ASP A 1 171 ? -14.926 -10.087 16.475 1.00 91.50 171 ASP A N 1
ATOM 1332 C CA . ASP A 1 171 ? -15.351 -11.301 17.173 1.00 91.50 171 ASP A CA 1
ATOM 1333 C C . ASP A 1 171 ? -15.846 -11.010 18.592 1.00 91.50 171 ASP A C 1
ATOM 1335 O O . ASP A 1 171 ? -16.876 -11.540 19.011 1.00 91.50 171 ASP A O 1
ATOM 1339 N N . LEU A 1 172 ? -15.143 -10.140 19.325 1.00 91.31 172 LEU A N 1
ATOM 1340 C CA . LEU A 1 172 ? -15.480 -9.794 20.704 1.00 91.31 172 LEU A CA 1
ATOM 1341 C C . LEU A 1 172 ? -16.859 -9.123 20.819 1.00 91.31 172 LEU A C 1
ATOM 1343 O O . LEU A 1 172 ? -17.657 -9.500 21.682 1.00 91.31 172 LEU A O 1
ATOM 1347 N N . TYR A 1 173 ? -17.154 -8.163 19.936 1.00 94.06 173 TYR A N 1
ATOM 1348 C CA . TYR A 1 173 ? -18.440 -7.452 19.927 1.00 94.06 173 TYR A CA 1
ATOM 1349 C C . TYR A 1 173 ? -19.501 -8.110 19.031 1.00 94.06 173 TYR A C 1
ATOM 1351 O O . TYR A 1 173 ? -20.656 -7.684 19.038 1.00 94.06 173 TYR A O 1
ATOM 1359 N N . GLY A 1 174 ? -19.149 -9.141 18.261 1.00 94.44 174 GLY A N 1
ATOM 1360 C CA . GLY A 1 174 ? -20.073 -9.855 17.377 1.00 94.44 174 GLY A CA 1
ATOM 1361 C C . GLY A 1 174 ? -20.494 -9.072 16.127 1.00 94.44 174 GLY A C 1
ATOM 1362 O O . GLY A 1 174 ? -21.580 -9.306 15.595 1.00 94.44 174 GLY A O 1
ATOM 1363 N N . TYR A 1 175 ? -19.664 -8.140 15.653 1.00 93.88 175 TYR A N 1
ATOM 1364 C CA . TYR A 1 175 ? -19.930 -7.352 14.446 1.00 93.88 175 TYR A CA 1
ATOM 1365 C C . TYR A 1 175 ? -19.075 -7.822 13.274 1.00 93.88 175 TYR A C 1
ATOM 1367 O O . TYR A 1 175 ? -17.887 -8.078 13.417 1.00 93.88 175 TYR A O 1
ATOM 1375 N N . GLY A 1 176 ? -19.650 -7.833 12.071 1.00 93.38 176 GLY A N 1
ATOM 1376 C CA . GLY A 1 176 ? -18.840 -7.867 10.854 1.00 93.38 176 GLY A CA 1
ATOM 1377 C C . GLY A 1 176 ? -18.117 -6.533 10.656 1.00 93.38 176 GLY A C 1
ATOM 1378 O O . GLY A 1 176 ? -18.727 -5.476 10.823 1.00 93.38 176 GLY A O 1
ATOM 1379 N N . ARG A 1 177 ? -16.843 -6.567 10.239 1.00 90.19 177 ARG A N 1
ATOM 1380 C CA . ARG A 1 177 ? -16.011 -5.364 10.032 1.00 90.19 177 ARG A CA 1
ATOM 1381 C C . ARG A 1 177 ? -16.717 -4.291 9.194 1.00 90.19 177 ARG A C 1
ATOM 1383 O O . ARG A 1 177 ? -16.753 -3.133 9.588 1.00 90.19 177 ARG A O 1
ATOM 1390 N N . GLU A 1 178 ? -17.334 -4.675 8.077 1.00 90.50 178 GLU A N 1
ATOM 1391 C CA . GLU A 1 178 ? -18.049 -3.748 7.183 1.00 90.50 178 GLU A CA 1
ATOM 1392 C C . GLU A 1 178 ? -19.248 -3.057 7.843 1.00 90.50 178 GLU A C 1
ATOM 1394 O O . GLU A 1 178 ? -19.548 -1.914 7.515 1.00 90.50 178 GLU A O 1
ATOM 1399 N N . ALA A 1 179 ? -19.922 -3.732 8.777 1.00 91.50 179 ALA A N 1
ATOM 1400 C CA . ALA A 1 179 ? -21.041 -3.154 9.513 1.00 91.50 179 ALA A CA 1
ATOM 1401 C C . ALA A 1 179 ? -20.571 -2.164 10.584 1.00 91.50 179 ALA A C 1
ATOM 1403 O O . ALA A 1 179 ? -21.327 -1.269 10.950 1.00 91.50 179 ALA A O 1
ATOM 1404 N N . LEU A 1 180 ? -19.344 -2.329 11.086 1.00 92.06 180 LEU A N 1
ATOM 1405 C CA . LEU A 1 180 ? -18.770 -1.473 12.117 1.00 92.06 180 LEU A CA 1
ATOM 1406 C C . LEU A 1 180 ? -18.195 -0.178 11.521 1.00 92.06 180 LEU A C 1
ATOM 1408 O O . LEU A 1 180 ? -18.374 0.899 12.090 1.00 92.06 180 LEU A O 1
ATOM 1412 N N . LEU A 1 181 ? -17.528 -0.259 10.366 1.00 93.12 181 LEU A N 1
ATOM 1413 C CA . LEU A 1 181 ? -16.865 0.890 9.742 1.00 93.12 181 LEU A CA 1
ATOM 1414 C C . LEU A 1 181 ? -17.845 2.033 9.420 1.00 93.12 181 LEU A C 1
ATOM 1416 O O . LEU A 1 181 ? -18.909 1.838 8.838 1.00 93.12 181 LEU A O 1
ATOM 1420 N N . GLY A 1 182 ? -17.473 3.257 9.803 1.00 92.00 182 GLY A N 1
ATOM 1421 C CA . GLY A 1 182 ? -18.280 4.472 9.653 1.00 92.00 182 GLY A CA 1
ATOM 1422 C C . GLY A 1 182 ? -19.394 4.648 10.692 1.00 92.00 182 GLY A C 1
ATOM 1423 O O . GLY A 1 182 ? -19.974 5.737 10.787 1.00 92.00 182 GLY A O 1
ATOM 1424 N N . THR A 1 183 ? -19.693 3.626 11.498 1.00 94.75 183 THR A N 1
ATOM 1425 C CA . THR A 1 183 ? -20.640 3.753 12.613 1.00 94.75 183 THR A CA 1
ATOM 1426 C C . THR A 1 183 ? -20.002 4.494 13.783 1.00 94.75 183 THR A C 1
ATOM 1428 O O . THR A 1 183 ? -18.781 4.619 13.863 1.00 94.75 183 THR A O 1
ATOM 1431 N N . ALA A 1 184 ? -20.832 5.054 14.660 1.00 95.69 184 ALA A N 1
ATOM 1432 C CA . ALA A 1 184 ? -20.362 5.832 15.796 1.00 95.69 184 ALA A CA 1
ATOM 1433 C C . ALA A 1 184 ? -20.066 4.910 16.991 1.00 95.69 184 ALA A C 1
ATOM 1435 O O . ALA A 1 184 ? -20.826 3.974 17.245 1.00 95.69 184 ALA A O 1
ATOM 1436 N N . TRP A 1 185 ? -18.998 5.184 17.744 1.00 94.50 185 TRP A N 1
ATOM 1437 C CA . TRP A 1 185 ? -18.528 4.312 18.835 1.00 94.50 185 TRP A CA 1
ATOM 1438 C C . TRP A 1 185 ? -19.565 4.061 19.941 1.00 94.50 185 TRP A C 1
ATOM 1440 O O . TRP A 1 185 ? -19.463 3.078 20.674 1.00 94.50 185 TRP A O 1
ATOM 1450 N N . GLN A 1 186 ? -20.588 4.913 20.058 1.00 95.50 186 GLN A N 1
ATOM 1451 C CA . GLN A 1 186 ? -21.667 4.727 21.030 1.00 95.50 186 GLN A CA 1
ATOM 1452 C C . GLN A 1 186 ? -22.516 3.483 20.744 1.00 95.50 186 GLN A C 1
ATOM 1454 O O . GLN A 1 186 ? -23.184 2.997 21.641 1.00 95.50 186 GLN A O 1
ATOM 1459 N N . ALA A 1 187 ? -22.495 2.953 19.517 1.00 93.25 187 ALA A N 1
ATOM 1460 C CA . ALA A 1 187 ? -23.282 1.776 19.151 1.00 93.25 187 ALA A CA 1
ATOM 1461 C C . ALA A 1 187 ? -22.828 0.482 19.853 1.00 93.25 187 ALA A C 1
ATOM 1463 O O . ALA A 1 187 ? -23.590 -0.479 19.895 1.00 93.25 187 ALA A O 1
ATOM 1464 N N . VAL A 1 188 ? -21.601 0.452 20.384 1.00 94.56 188 VAL A N 1
ATOM 1465 C CA . VAL A 1 188 ? -21.015 -0.734 21.034 1.00 94.56 188 VAL A CA 1
ATOM 1466 C C . VAL A 1 188 ? -20.858 -0.576 22.548 1.00 94.56 188 VAL A C 1
ATOM 1468 O O . VAL A 1 188 ? -20.133 -1.341 23.174 1.00 94.56 188 VAL A O 1
ATOM 1471 N N . HIS A 1 189 ? -21.534 0.410 23.144 1.00 93.50 189 HIS A N 1
ATOM 1472 C CA . HIS A 1 189 ? -21.527 0.645 24.588 1.00 93.50 189 HIS A CA 1
ATOM 1473 C C . HIS A 1 189 ? -22.957 0.924 25.092 1.00 93.50 189 HIS A C 1
ATOM 1475 O O . HIS A 1 189 ? -23.736 1.552 24.369 1.00 93.50 189 HIS A O 1
ATOM 1481 N N . PRO A 1 190 ? -23.309 0.509 26.320 1.00 93.00 190 PRO A N 1
ATOM 1482 C CA . PRO A 1 190 ? -24.540 0.936 26.989 1.00 93.00 190 PRO A CA 1
ATOM 1483 C C . PRO A 1 190 ? -24.598 2.460 27.206 1.00 93.00 190 PRO A C 1
ATOM 1485 O O . PRO A 1 190 ? -23.569 3.140 27.204 1.00 93.00 190 PRO A O 1
ATOM 1488 N N . GLU A 1 191 ? -25.800 3.019 27.395 1.00 92.56 191 GLU A N 1
ATOM 1489 C CA . GLU A 1 191 ? -25.998 4.477 27.507 1.00 92.56 191 GLU A CA 1
ATOM 1490 C C . GLU A 1 191 ? -25.209 5.110 28.666 1.00 92.56 191 GLU A C 1
ATOM 1492 O O . GLU A 1 191 ? -24.609 6.171 28.490 1.00 92.56 191 GLU A O 1
ATOM 1497 N N . ASP A 1 192 ? -25.154 4.452 29.822 1.00 92.50 192 ASP A N 1
ATOM 1498 C CA . ASP A 1 192 ? -24.411 4.909 30.999 1.00 92.50 192 ASP A CA 1
ATOM 1499 C C . ASP A 1 192 ? -22.894 4.912 30.760 1.00 92.50 192 ASP A C 1
ATOM 1501 O O . ASP A 1 192 ? -22.205 5.867 31.134 1.00 92.50 192 ASP A O 1
ATOM 1505 N N . GLU A 1 193 ? -22.368 3.909 30.054 1.00 92.31 193 GLU A N 1
ATOM 1506 C CA . GLU A 1 193 ? -20.949 3.868 29.692 1.00 92.31 193 GLU A CA 1
ATOM 1507 C C . GLU A 1 193 ? -20.603 4.922 28.624 1.00 92.31 193 GLU A C 1
ATOM 1509 O O . GLU A 1 193 ? -19.512 5.503 28.641 1.00 92.31 193 GLU A O 1
ATOM 1514 N N . VAL A 1 194 ? -21.541 5.254 27.728 1.00 93.75 194 VAL A N 1
ATOM 1515 C CA . VAL A 1 194 ? -21.389 6.379 26.788 1.00 93.75 194 VAL A CA 1
ATOM 1516 C C . VAL A 1 194 ? -21.302 7.710 27.535 1.00 93.75 194 VAL A C 1
ATOM 1518 O O . VAL A 1 194 ? -20.453 8.548 27.207 1.00 93.75 194 VAL A O 1
ATOM 1521 N N . GLU A 1 195 ? -22.168 7.925 28.526 1.00 93.31 195 GLU A N 1
ATOM 1522 C CA . GLU A 1 195 ? -22.161 9.134 29.351 1.00 93.31 195 GLU A CA 1
ATOM 1523 C C . GLU A 1 195 ? -20.857 9.264 30.138 1.00 93.31 195 GLU A C 1
ATOM 1525 O O . GLU A 1 195 ? -20.196 10.306 30.065 1.00 93.31 195 GLU A O 1
ATOM 1530 N N . ARG A 1 196 ? -20.435 8.188 30.807 1.00 92.19 196 ARG A N 1
ATOM 1531 C CA . ARG A 1 196 ? -19.172 8.131 31.547 1.00 92.19 196 ARG A CA 1
ATOM 1532 C C . ARG A 1 196 ? -17.969 8.377 30.643 1.00 92.19 196 ARG A C 1
ATOM 1534 O O . ARG A 1 196 ? -17.098 9.178 30.977 1.00 92.19 196 ARG A O 1
ATOM 1541 N N . THR A 1 197 ? -17.942 7.762 29.462 1.00 91.44 197 THR A N 1
ATOM 1542 C CA . THR A 1 197 ? -16.855 7.963 28.497 1.00 91.44 197 THR A CA 1
ATOM 1543 C C . THR A 1 197 ? -16.734 9.435 28.098 1.00 91.44 197 THR A C 1
ATOM 1545 O O . THR A 1 197 ? -15.629 9.969 28.044 1.00 91.44 197 THR A O 1
ATOM 1548 N N . ARG A 1 198 ? -17.854 10.132 27.869 1.00 92.38 198 ARG A N 1
ATOM 1549 C CA . ARG A 1 198 ? -17.843 11.568 27.536 1.00 92.38 198 ARG A CA 1
ATOM 1550 C C . ARG A 1 198 ? -17.454 12.463 28.709 1.00 92.38 198 ARG A C 1
ATOM 1552 O O . ARG A 1 198 ? -16.807 13.482 28.488 1.00 92.38 198 ARG A O 1
ATOM 1559 N N . ALA A 1 199 ? -17.895 12.126 29.917 1.00 92.19 199 ALA A N 1
ATOM 1560 C CA . ALA A 1 199 ? -17.695 12.959 31.097 1.00 92.19 199 ALA A CA 1
ATOM 1561 C C . ALA A 1 199 ? -16.303 12.791 31.725 1.00 92.19 199 ALA A C 1
ATOM 1563 O O . ALA A 1 199 ? -15.770 13.752 32.276 1.00 92.19 199 ALA A O 1
ATOM 1564 N N . GLU A 1 200 ? -15.727 11.591 31.644 1.00 91.56 200 GLU A N 1
ATOM 1565 C CA . GLU A 1 200 ? -14.522 11.218 32.392 1.00 91.56 200 GLU A CA 1
ATOM 1566 C C . GLU A 1 200 ? -13.382 10.762 31.479 1.00 91.56 200 GLU A C 1
ATOM 1568 O O . GLU A 1 200 ? -12.269 11.270 31.593 1.00 91.56 200 GLU A O 1
ATOM 1573 N N . ILE A 1 201 ? -13.650 9.836 30.552 1.00 90.44 201 ILE A N 1
ATOM 1574 C CA . ILE A 1 201 ? -12.594 9.168 29.774 1.00 90.44 201 ILE A CA 1
ATOM 1575 C C . ILE A 1 201 ? -12.024 10.091 28.695 1.00 90.44 201 ILE A C 1
ATOM 1577 O O . ILE A 1 201 ? -10.816 10.296 28.658 1.00 90.44 201 ILE A O 1
ATOM 1581 N N . LEU A 1 202 ? -12.865 10.677 27.831 1.00 91.38 202 LEU A N 1
ATOM 1582 C CA . LEU A 1 202 ? -12.393 11.567 26.760 1.00 91.38 202 LEU A CA 1
ATOM 1583 C C . LEU A 1 202 ? -11.620 12.779 27.313 1.00 91.38 202 LEU A C 1
ATOM 1585 O O . LEU A 1 202 ? -10.521 13.027 26.824 1.00 91.38 202 LEU A O 1
ATOM 1589 N N . PRO A 1 203 ? -12.090 13.483 28.366 1.00 92.69 203 PRO A N 1
ATOM 1590 C CA . PRO A 1 203 ? -11.309 14.560 28.972 1.00 92.69 203 PRO A CA 1
ATOM 1591 C C . PRO A 1 203 ? -9.980 14.099 29.583 1.00 92.69 203 PRO A C 1
ATOM 1593 O O . PRO A 1 203 ? -9.004 14.844 29.528 1.00 92.69 203 PRO A O 1
ATOM 1596 N N . ALA A 1 204 ? -9.924 12.896 30.170 1.00 89.38 204 ALA A N 1
ATOM 1597 C CA . ALA A 1 204 ? -8.678 12.343 30.699 1.00 89.38 204 ALA A CA 1
ATOM 1598 C C . ALA A 1 204 ? -7.674 12.052 29.574 1.00 89.38 204 ALA A C 1
ATOM 1600 O O . ALA A 1 204 ? -6.515 12.446 29.673 1.00 89.38 204 ALA A O 1
ATOM 1601 N N . VAL A 1 205 ? -8.134 11.454 28.471 1.00 88.38 205 VAL A N 1
ATOM 1602 C CA . VAL A 1 205 ? -7.310 11.203 27.280 1.00 88.38 205 VAL A CA 1
ATOM 1603 C C . VAL A 1 205 ? -6.833 12.512 26.642 1.00 88.38 205 VAL A C 1
ATOM 1605 O O . VAL A 1 205 ? -5.675 12.603 26.247 1.00 88.38 205 VAL A O 1
ATOM 1608 N N . ASP A 1 206 ? -7.676 13.544 26.582 1.00 87.00 206 ASP A N 1
ATOM 1609 C CA . ASP A 1 206 ? -7.286 14.866 26.071 1.00 87.00 206 ASP A CA 1
ATOM 1610 C C . ASP A 1 206 ? -6.220 15.542 26.955 1.00 87.00 206 ASP A C 1
ATOM 1612 O O . ASP A 1 206 ? -5.371 16.283 26.455 1.00 87.00 206 ASP A O 1
ATOM 1616 N N . ALA A 1 207 ? -6.264 15.314 28.273 1.00 87.62 207 ALA A N 1
ATOM 1617 C CA . ALA A 1 207 ? -5.345 15.923 29.231 1.00 87.62 207 ALA A CA 1
ATOM 1618 C C . ALA A 1 207 ? -4.005 15.178 29.350 1.00 87.62 207 ALA A C 1
ATOM 1620 O O . ALA A 1 207 ? -2.958 15.822 29.444 1.00 87.62 207 ALA A O 1
ATOM 1621 N N . GLU A 1 208 ? -4.035 13.844 29.367 1.00 84.50 208 GLU A N 1
ATOM 1622 C CA . GLU A 1 208 ? -2.872 12.991 29.660 1.00 84.50 208 GLU A CA 1
ATOM 1623 C C . GLU A 1 208 ? -2.364 12.212 28.435 1.00 84.50 208 GLU A C 1
ATOM 1625 O O . GLU A 1 208 ? -1.277 11.643 28.472 1.00 84.50 208 GLU A O 1
ATOM 1630 N N . GLY A 1 209 ? -3.102 12.230 27.322 1.00 79.25 209 GLY A N 1
ATOM 1631 C CA . GLY A 1 209 ? -2.786 11.514 26.082 1.00 79.25 209 GLY A CA 1
ATOM 1632 C C . GLY A 1 209 ? -3.321 10.081 26.042 1.00 79.25 209 GLY A C 1
ATOM 1633 O O . GLY A 1 209 ? -3.552 9.548 24.953 1.00 79.25 209 GLY A O 1
ATOM 1634 N N . GLU A 1 210 ? -3.575 9.482 27.206 1.00 83.69 210 GLU A N 1
ATOM 1635 C CA . GLU A 1 210 ? -4.054 8.110 27.357 1.00 83.69 210 GLU A CA 1
ATOM 1636 C C . GLU A 1 210 ? -4.952 7.922 28.588 1.00 83.69 210 GLU A C 1
ATOM 1638 O O . GLU A 1 210 ? -4.956 8.726 29.518 1.00 83.69 210 GLU A O 1
ATOM 1643 N N . TRP A 1 211 ? -5.726 6.837 28.592 1.00 88.00 211 TRP A N 1
ATOM 1644 C CA . TRP A 1 211 ? -6.533 6.389 29.721 1.00 88.00 211 TRP A CA 1
ATOM 1645 C C . TRP A 1 211 ? -6.643 4.861 29.732 1.00 88.00 211 TRP A C 1
ATOM 1647 O O . TRP A 1 211 ? -6.834 4.230 28.690 1.00 88.00 211 TRP A O 1
ATOM 1657 N N . THR A 1 212 ? -6.583 4.265 30.924 1.00 82.69 212 THR A N 1
ATOM 1658 C CA . THR A 1 212 ? -6.812 2.827 31.142 1.00 82.69 212 THR A CA 1
ATOM 1659 C C . THR A 1 212 ? -7.848 2.624 32.229 1.00 82.69 212 THR A C 1
ATOM 1661 O O . THR A 1 212 ? -7.760 3.241 33.291 1.00 82.69 212 THR A O 1
ATOM 1664 N N . GLY A 1 213 ? -8.773 1.693 32.025 1.00 84.50 213 GLY A N 1
ATOM 1665 C CA . GLY A 1 213 ? -9.695 1.308 33.078 1.00 84.50 213 GLY A CA 1
ATOM 1666 C C . GLY A 1 213 ? -10.661 0.208 32.679 1.00 84.50 213 GLY A C 1
ATOM 1667 O O . GLY A 1 213 ? -10.486 -0.483 31.679 1.00 84.50 213 GLY A O 1
ATOM 1668 N N . LEU A 1 214 ? -11.679 0.043 33.514 1.00 86.56 214 LEU A N 1
ATOM 1669 C CA . LEU A 1 214 ? -12.765 -0.907 33.311 1.00 86.56 214 LEU A CA 1
ATOM 1670 C C . LEU A 1 214 ? -13.982 -0.198 32.722 1.00 86.56 214 LEU A C 1
ATOM 1672 O O . LEU A 1 214 ? -14.288 0.932 33.128 1.00 86.56 214 LEU A O 1
ATOM 1676 N N . GLY A 1 215 ? -14.678 -0.892 31.830 1.00 88.69 215 GLY A N 1
ATOM 1677 C CA . GLY A 1 215 ? -15.918 -0.453 31.204 1.00 88.69 215 GLY A CA 1
ATOM 1678 C C . GLY A 1 215 ? -16.851 -1.623 30.907 1.00 88.69 215 GLY A C 1
ATOM 1679 O O . GLY A 1 215 ? -16.572 -2.776 31.257 1.00 88.69 215 GLY A O 1
ATOM 1680 N N . THR A 1 216 ? -17.959 -1.308 30.246 1.00 92.56 216 THR A N 1
ATOM 1681 C CA . THR A 1 216 ? -18.951 -2.289 29.803 1.00 92.56 216 THR A CA 1
ATOM 1682 C C . THR A 1 216 ? -19.117 -2.185 28.294 1.00 92.56 216 THR A C 1
ATOM 1684 O O . THR A 1 216 ? -19.529 -1.146 27.774 1.00 92.56 216 THR A O 1
ATOM 1687 N N . GLY A 1 217 ? -18.813 -3.273 27.592 1.00 92.88 217 GLY A N 1
ATOM 1688 C CA . GLY A 1 217 ? -19.055 -3.401 26.161 1.00 92.88 217 GLY A CA 1
ATOM 1689 C C . GLY A 1 217 ? -20.465 -3.916 25.881 1.00 92.88 217 GLY A C 1
ATOM 1690 O O . GLY A 1 217 ? -21.037 -4.656 26.684 1.00 92.88 217 GLY A O 1
ATOM 1691 N N . LEU A 1 218 ? -21.022 -3.551 24.726 1.00 95.94 218 LEU A N 1
ATOM 1692 C CA . LEU A 1 218 ? -22.321 -4.013 24.235 1.00 95.94 218 LEU A CA 1
ATOM 1693 C C . LEU A 1 218 ? -22.153 -4.731 22.892 1.00 95.94 218 LEU A C 1
ATOM 1695 O O . LEU A 1 218 ? -21.757 -4.129 21.890 1.00 95.94 218 LEU A O 1
ATOM 1699 N N . ARG A 1 219 ? -22.479 -6.024 22.859 1.00 95.69 219 ARG A N 1
ATOM 1700 C CA . ARG A 1 219 ? -22.413 -6.843 21.643 1.00 95.69 219 ARG A CA 1
ATOM 1701 C C . ARG A 1 219 ? -23.566 -6.553 20.687 1.00 95.69 219 ARG A C 1
ATOM 1703 O O . ARG A 1 219 ? -24.620 -6.059 21.080 1.00 95.69 219 ARG A O 1
ATOM 1710 N N . ALA A 1 220 ? -23.398 -6.949 19.426 1.00 94.06 220 ALA A N 1
ATOM 1711 C CA . ALA A 1 220 ? -24.424 -6.839 18.387 1.00 94.06 220 ALA A CA 1
ATOM 1712 C C . ALA A 1 220 ? -25.731 -7.586 18.721 1.00 94.06 220 ALA A C 1
ATOM 1714 O O . ALA A 1 220 ? -26.798 -7.209 18.237 1.00 94.06 220 ALA A O 1
ATOM 1715 N N . ASP A 1 221 ? -25.663 -8.640 19.542 1.00 93.75 221 ASP A N 1
ATOM 1716 C CA . ASP A 1 221 ? -26.833 -9.386 20.022 1.00 93.75 221 ASP A CA 1
ATOM 1717 C C . ASP A 1 221 ? -27.522 -8.740 21.243 1.00 93.75 221 ASP A C 1
ATOM 1719 O O . ASP A 1 221 ? -28.537 -9.250 21.719 1.00 93.75 221 ASP A O 1
ATOM 1723 N N . GLY A 1 222 ? -26.995 -7.609 21.724 1.00 93.19 222 GLY A N 1
ATOM 1724 C CA . GLY A 1 222 ? -27.491 -6.865 22.877 1.00 93.19 222 GLY A CA 1
ATOM 1725 C C . GLY A 1 222 ? -26.970 -7.363 24.226 1.00 93.19 222 GLY A C 1
ATOM 1726 O O . GLY A 1 222 ? -27.411 -6.854 25.253 1.00 93.19 222 GLY A O 1
ATOM 1727 N N . THR A 1 223 ? -26.066 -8.347 24.259 1.00 94.44 223 THR A N 1
ATOM 1728 C CA . THR A 1 223 ? -25.442 -8.789 25.513 1.00 94.44 223 THR A CA 1
ATOM 1729 C C . THR A 1 223 ? -24.344 -7.829 25.958 1.00 94.44 223 THR A C 1
ATOM 1731 O O . THR A 1 223 ? -23.518 -7.381 25.162 1.00 94.44 223 THR A O 1
ATOM 1734 N N . GLU A 1 224 ? -24.324 -7.533 27.253 1.00 94.25 224 GLU A N 1
ATOM 1735 C CA . GLU A 1 224 ? -23.270 -6.742 27.881 1.00 94.25 224 GLU A CA 1
ATOM 1736 C C . GLU A 1 224 ? -22.147 -7.645 28.394 1.00 94.25 224 GLU A C 1
ATOM 1738 O O . GLU A 1 224 ? -22.381 -8.793 28.787 1.00 94.25 224 GLU A O 1
ATOM 1743 N N . PHE A 1 225 ? -20.921 -7.128 28.403 1.00 91.44 225 PHE A N 1
ATOM 1744 C CA . PHE A 1 225 ? -19.778 -7.813 28.997 1.00 91.44 225 PHE A CA 1
ATOM 1745 C C . PHE A 1 225 ? -18.818 -6.833 29.670 1.00 91.44 225 PHE A C 1
ATOM 1747 O O . PHE A 1 225 ? -18.652 -5.708 29.191 1.00 91.44 225 PHE A O 1
ATOM 1754 N N . PRO A 1 226 ? -18.167 -7.246 30.771 1.00 89.81 226 PRO A N 1
ATOM 1755 C CA . PRO A 1 226 ? -17.132 -6.438 31.387 1.00 89.81 226 PRO A CA 1
ATOM 1756 C C . PRO A 1 226 ? -15.899 -6.426 30.485 1.00 89.81 226 PRO A C 1
ATOM 1758 O O . PRO A 1 226 ? -15.359 -7.472 30.112 1.00 89.81 226 PRO A O 1
ATOM 1761 N N . GLU A 1 227 ? -15.426 -5.232 30.165 1.00 88.19 227 GLU A N 1
ATOM 1762 C CA . GLU A 1 227 ? -14.218 -5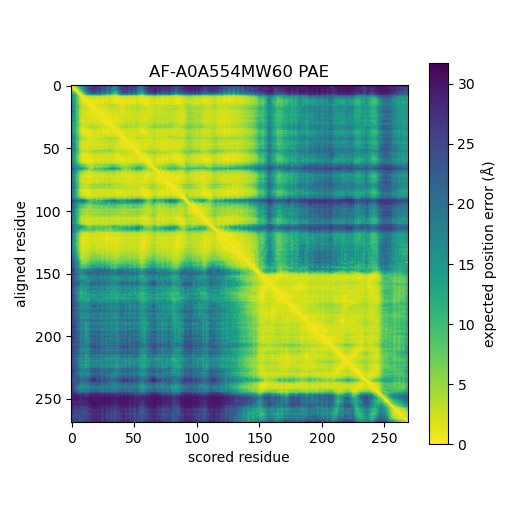.034 29.381 1.00 88.19 227 GLU A CA 1
ATOM 1763 C C . GLU A 1 227 ? -13.178 -4.270 30.191 1.00 88.19 227 GLU A C 1
ATOM 1765 O O . GLU A 1 227 ? -13.482 -3.362 30.968 1.00 88.19 227 GLU A O 1
ATOM 1770 N N . SER A 1 228 ? -11.918 -4.632 29.989 1.00 86.00 228 SER A N 1
ATOM 1771 C CA . SER A 1 228 ? -10.840 -3.697 30.257 1.00 86.00 228 SER A CA 1
ATOM 1772 C C . SER A 1 228 ? -10.581 -2.931 28.975 1.00 86.00 228 SER A C 1
ATOM 1774 O O . SER A 1 228 ? -10.459 -3.529 27.903 1.00 86.00 228 SER A O 1
ATOM 1776 N N . LYS A 1 229 ? -10.487 -1.613 29.103 1.00 85.75 229 LYS A N 1
ATOM 1777 C CA . LYS A 1 229 ? -10.362 -0.695 27.987 1.00 85.75 229 LYS A CA 1
ATOM 1778 C C . LYS A 1 229 ? -9.206 0.260 28.185 1.00 85.75 229 LYS A C 1
ATOM 1780 O O . LYS A 1 229 ? -8.858 0.689 29.286 1.00 85.75 229 LYS A O 1
ATOM 1785 N N . SER A 1 230 ? -8.655 0.599 27.043 1.00 85.94 230 SER A N 1
ATOM 1786 C CA . SER A 1 230 ? -7.381 1.242 26.897 1.00 85.94 230 SER A CA 1
ATOM 1787 C C . SER A 1 230 ? -7.480 2.204 25.733 1.00 85.94 230 SER A C 1
ATOM 1789 O O . SER A 1 230 ? -7.713 1.764 24.613 1.00 85.94 230 SER A O 1
ATOM 1791 N N . VAL A 1 231 ? -7.388 3.503 25.995 1.00 88.00 231 VAL A N 1
ATOM 1792 C CA . VAL A 1 231 ? -7.682 4.553 25.014 1.00 88.00 231 VAL A CA 1
ATOM 1793 C C . VAL A 1 231 ? -6.496 5.496 24.923 1.00 88.00 231 VAL A C 1
ATOM 1795 O O . VAL A 1 231 ? -6.038 5.984 25.949 1.00 88.00 231 VAL A O 1
ATOM 1798 N N . ALA A 1 232 ? -6.024 5.786 23.714 1.00 86.31 232 ALA A N 1
ATOM 1799 C CA . ALA A 1 232 ? -4.963 6.766 23.500 1.00 86.31 232 ALA A CA 1
ATOM 1800 C C . ALA A 1 232 ? -5.238 7.646 22.277 1.00 86.31 232 ALA A C 1
ATOM 1802 O O . ALA A 1 232 ? -5.900 7.227 21.323 1.00 86.31 232 ALA A O 1
ATOM 1803 N N . SER A 1 233 ? -4.724 8.874 22.313 1.00 84.62 233 SER A N 1
ATOM 1804 C CA . SER A 1 233 ? -4.842 9.836 21.213 1.00 84.62 233 SER A CA 1
ATOM 1805 C C . SER A 1 233 ? -3.877 9.540 20.068 1.00 84.62 233 SER A C 1
ATOM 1807 O O . SER A 1 233 ? -2.718 9.193 20.290 1.00 84.62 233 SER A O 1
ATOM 1809 N N . LEU A 1 234 ? -4.335 9.747 18.830 1.00 78.88 2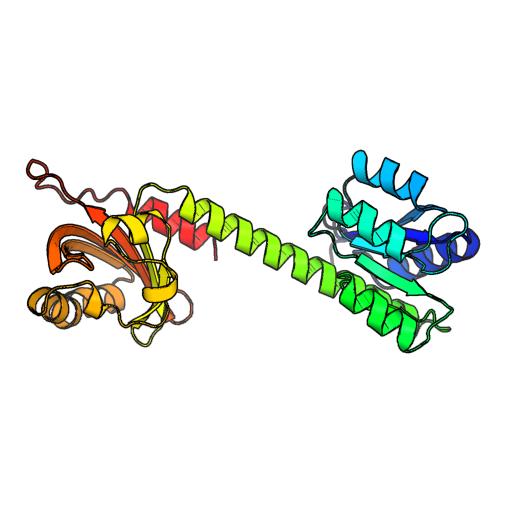34 LEU A N 1
ATOM 1810 C CA . LEU A 1 234 ? -3.515 9.582 17.628 1.00 78.88 234 LEU A CA 1
ATOM 1811 C C . LEU A 1 234 ? -2.928 10.908 17.104 1.00 78.88 234 LEU A C 1
ATOM 1813 O O . LEU A 1 234 ? -3.628 11.929 17.081 1.00 78.88 234 LEU A O 1
ATOM 1817 N N . PRO A 1 235 ? -1.681 10.912 16.583 1.00 65.12 235 PRO A N 1
ATOM 1818 C CA . PRO A 1 235 ? -1.138 12.048 15.841 1.00 65.12 235 PRO A CA 1
ATOM 1819 C C . PRO A 1 235 ? -1.967 12.309 14.571 1.00 65.12 235 PRO A C 1
ATOM 1821 O O . PRO A 1 235 ? -1.917 11.541 13.615 1.00 65.12 235 PRO A O 1
ATOM 1824 N N . GLY A 1 236 ? -2.738 13.400 14.557 1.00 68.12 236 GLY A N 1
ATOM 1825 C CA . GLY A 1 236 ? -3.665 13.735 13.463 1.00 68.12 236 GLY A CA 1
ATOM 1826 C C . GLY A 1 236 ? -5.144 13.755 13.859 1.00 68.12 236 GLY A C 1
ATOM 1827 O O . GLY A 1 236 ? -5.977 14.140 13.040 1.00 68.12 236 GLY A O 1
ATOM 1828 N N . GLY A 1 237 ? -5.455 13.425 15.115 1.00 79.69 237 GLY A N 1
ATOM 1829 C CA . GLY A 1 237 ? -6.817 13.378 15.642 1.00 79.69 237 GLY A CA 1
ATOM 1830 C C . GLY A 1 237 ? -7.421 11.975 15.572 1.00 79.69 237 GLY A C 1
ATOM 1831 O O . GLY A 1 237 ? -6.998 11.138 14.776 1.00 79.69 237 GLY A O 1
ATOM 1832 N N . GLY A 1 238 ? -8.416 11.726 16.424 1.00 87.06 238 GLY A N 1
ATOM 1833 C CA . GLY A 1 238 ? -8.985 10.395 16.633 1.00 87.06 238 GLY A CA 1
ATOM 1834 C C . GLY A 1 238 ? -8.300 9.623 17.761 1.00 87.06 238 GLY A C 1
ATOM 1835 O O . GLY A 1 238 ? -7.361 10.113 18.395 1.00 87.06 238 GLY A O 1
ATOM 1836 N N . LEU A 1 239 ? -8.802 8.419 18.019 1.00 87.56 239 LEU A N 1
ATOM 1837 C CA . LEU A 1 239 ? -8.399 7.579 19.143 1.00 87.56 239 LEU A CA 1
ATOM 1838 C C . LEU A 1 239 ? -8.113 6.154 18.680 1.00 87.56 239 LEU A C 1
ATOM 1840 O O . LEU A 1 239 ? -8.836 5.606 17.845 1.00 87.56 239 LEU A O 1
ATOM 1844 N N . VAL A 1 240 ? -7.103 5.537 19.283 1.00 87.25 240 VAL A N 1
ATOM 1845 C CA . VAL A 1 240 ? -6.950 4.082 19.299 1.00 87.25 240 VAL A CA 1
ATOM 1846 C C . VAL A 1 240 ? -7.586 3.533 20.564 1.00 87.25 240 VAL A C 1
ATOM 1848 O O . VAL A 1 240 ? -7.467 4.123 21.640 1.00 87.25 240 VAL A O 1
ATOM 1851 N N . VAL A 1 241 ? -8.259 2.396 20.429 1.00 88.00 241 VAL A N 1
ATOM 1852 C CA . VAL A 1 241 ? -8.848 1.682 21.551 1.00 88.00 241 VAL A CA 1
ATOM 1853 C C . VAL A 1 241 ? -8.429 0.222 21.497 1.00 88.00 241 VAL A C 1
ATOM 1855 O O . VAL A 1 241 ? -8.548 -0.434 20.463 1.00 88.00 241 VAL A O 1
ATOM 1858 N N . VAL A 1 242 ? -7.964 -0.279 22.634 1.00 86.00 242 VAL A N 1
ATOM 1859 C CA . VAL A 1 242 ? -7.622 -1.683 22.857 1.00 86.00 242 VAL A CA 1
ATOM 1860 C C . VAL A 1 242 ? -8.552 -2.214 23.936 1.00 86.00 242 VAL A C 1
ATOM 1862 O O . VAL A 1 242 ? -8.812 -1.536 24.932 1.00 86.00 242 VAL A O 1
ATOM 1865 N N . VAL A 1 243 ? -9.098 -3.403 23.717 1.00 87.62 243 VAL A N 1
ATOM 1866 C CA . VAL A 1 243 ? -10.085 -4.014 24.604 1.00 87.62 243 VAL A CA 1
ATOM 1867 C C . VAL A 1 243 ? -9.897 -5.514 24.710 1.00 87.62 243 VAL A C 1
ATOM 1869 O O . VAL A 1 243 ? -9.517 -6.202 23.758 1.00 87.62 243 VAL A O 1
ATOM 1872 N N . PHE A 1 244 ? -10.214 -6.030 25.890 1.00 83.88 244 PHE A N 1
ATOM 1873 C CA . PHE A 1 244 ? -10.333 -7.455 26.148 1.00 83.88 244 PHE A CA 1
ATOM 1874 C C . PHE A 1 244 ? -11.447 -7.713 27.159 1.00 83.88 244 PHE A C 1
ATOM 1876 O O . PHE A 1 244 ? -11.666 -6.933 28.087 1.00 83.88 244 PHE A O 1
ATOM 1883 N N . GLU A 1 245 ? -12.144 -8.833 26.980 1.00 84.56 245 GLU A N 1
ATOM 1884 C CA . GLU A 1 245 ? -13.162 -9.285 27.924 1.00 84.56 245 GLU A CA 1
ATOM 1885 C C . GLU A 1 245 ? -12.514 -9.758 29.224 1.00 84.56 245 GLU A C 1
ATOM 1887 O O . GLU A 1 245 ? -11.587 -10.579 29.222 1.00 84.56 245 GLU A O 1
ATOM 1892 N N . LEU A 1 246 ? -13.027 -9.262 30.344 1.00 77.62 246 LEU A N 1
ATOM 1893 C CA . LEU A 1 246 ? -12.624 -9.728 31.660 1.00 77.62 246 LEU A CA 1
ATOM 1894 C C . LEU A 1 246 ? -13.394 -10.991 32.021 1.00 77.62 246 LEU A C 1
ATOM 1896 O O . LEU A 1 246 ? -14.604 -11.092 31.835 1.00 77.62 246 LEU A O 1
ATOM 1900 N N . ARG A 1 247 ? -12.685 -11.965 32.589 1.00 69.69 247 ARG A N 1
ATOM 1901 C CA . ARG A 1 247 ? -13.328 -13.120 33.221 1.00 69.69 247 ARG A CA 1
ATOM 1902 C C . ARG A 1 247 ? -13.676 -12.755 34.660 1.00 69.69 247 ARG A C 1
ATOM 1904 O O . ARG A 1 247 ? -12.914 -12.041 35.302 1.00 69.69 247 ARG A O 1
ATOM 1911 N N . GLU A 1 248 ? -14.788 -13.288 35.167 1.00 56.19 248 GLU A N 1
ATOM 1912 C CA . GLU A 1 248 ? -15.384 -12.961 36.481 1.00 56.19 248 GLU A CA 1
ATOM 1913 C C . GLU A 1 248 ? -14.423 -13.030 37.694 1.00 56.19 248 GLU A C 1
ATOM 1915 O O . GLU A 1 248 ? -14.741 -12.479 38.742 1.00 56.19 248 GLU A O 1
ATOM 1920 N N . ASP A 1 249 ? -13.245 -13.651 37.563 1.00 54.22 249 ASP A N 1
ATOM 1921 C CA . ASP A 1 249 ? -12.249 -13.832 38.633 1.00 54.22 249 ASP A CA 1
ATOM 1922 C C . ASP A 1 249 ? -11.077 -12.821 38.612 1.00 54.22 249 ASP A C 1
ATOM 1924 O O . ASP A 1 249 ? -10.172 -12.907 39.444 1.00 54.22 249 ASP A O 1
ATOM 1928 N N . SER A 1 250 ? -11.049 -11.861 37.678 1.00 49.78 250 SER A N 1
ATOM 1929 C CA . SER A 1 250 ? -9.993 -10.839 37.598 1.00 49.78 250 SER A CA 1
ATOM 1930 C C . SER A 1 250 ? -10.547 -9.438 37.865 1.00 49.78 250 SER A C 1
ATOM 1932 O O . SER A 1 250 ? -11.119 -8.816 36.974 1.00 49.78 250 SER A O 1
ATOM 1934 N N . SER A 1 251 ? -10.363 -8.935 39.090 1.00 49.84 251 SER A N 1
ATOM 1935 C CA . SER A 1 251 ? -10.731 -7.564 39.486 1.00 49.84 251 SER A CA 1
ATOM 1936 C C . SER A 1 251 ? -9.637 -6.524 39.225 1.00 49.84 251 SER A C 1
ATOM 1938 O O . SER A 1 251 ? -9.873 -5.338 39.442 1.00 49.84 251 SER A O 1
ATOM 1940 N N . ASP A 1 252 ? -8.440 -6.955 38.816 1.00 51.50 252 ASP A N 1
ATOM 1941 C CA . ASP A 1 252 ? -7.337 -6.047 38.510 1.00 51.50 252 ASP A CA 1
ATOM 1942 C C . ASP A 1 252 ? -7.372 -5.649 37.028 1.00 51.50 252 ASP A C 1
ATOM 1944 O O . ASP A 1 252 ? -7.319 -6.534 36.165 1.00 51.50 252 ASP A O 1
ATOM 1948 N N . PRO A 1 253 ? -7.415 -4.342 36.705 1.00 50.97 253 PRO A N 1
ATOM 1949 C CA . PRO A 1 253 ? -7.157 -3.890 35.349 1.00 50.97 253 PRO A CA 1
ATOM 1950 C C . PRO A 1 253 ? -5.729 -4.310 34.991 1.00 50.97 253 PRO A C 1
ATOM 1952 O O . PRO A 1 253 ? -4.758 -3.869 35.610 1.00 50.97 253 PRO A O 1
ATOM 1955 N N . VAL A 1 254 ? -5.582 -5.207 34.016 1.00 52.22 254 VAL A N 1
ATOM 1956 C CA . VAL A 1 254 ? -4.256 -5.597 33.535 1.00 52.22 254 VAL A CA 1
ATOM 1957 C C . VAL A 1 254 ? -3.691 -4.386 32.797 1.00 52.22 254 VAL A C 1
ATOM 1959 O O . VAL A 1 254 ? -4.027 -4.146 31.647 1.00 52.22 254 VAL A O 1
ATOM 1962 N N . ALA A 1 255 ? -2.831 -3.614 33.460 1.00 44.53 255 ALA A N 1
ATOM 1963 C CA . ALA A 1 255 ? -2.189 -2.414 32.915 1.00 44.53 255 ALA A CA 1
ATOM 1964 C C . ALA A 1 255 ? -1.119 -2.703 31.832 1.00 44.53 255 ALA A C 1
ATOM 1966 O O . ALA A 1 255 ? -0.385 -1.813 31.429 1.00 44.53 255 ALA A O 1
ATOM 1967 N N . GLY A 1 256 ? -0.992 -3.951 31.375 1.00 44.69 256 GLY A N 1
ATOM 1968 C CA . GLY A 1 256 ? 0.055 -4.401 30.447 1.00 44.69 256 GLY A CA 1
ATOM 1969 C C . GLY A 1 256 ? -0.213 -4.277 28.931 1.00 44.69 256 GLY A C 1
ATOM 1970 O O . GLY A 1 256 ? 0.768 -4.140 28.201 1.00 44.69 256 GLY A O 1
ATOM 1971 N N . PRO A 1 257 ? -1.459 -4.343 28.411 1.00 52.34 257 PRO A N 1
ATOM 1972 C CA . PRO A 1 257 ? -1.689 -4.416 26.961 1.00 52.34 257 PRO A CA 1
ATOM 1973 C C . PRO A 1 257 ? -1.565 -3.091 26.205 1.00 52.34 257 PRO A C 1
ATOM 1975 O O . PRO A 1 257 ? -1.177 -3.106 25.039 1.00 52.34 257 PRO A O 1
ATOM 1978 N N . ILE A 1 258 ? -1.848 -1.941 26.843 1.00 51.38 258 ILE A N 1
ATOM 1979 C CA . ILE A 1 258 ? -1.823 -0.636 26.148 1.00 51.38 258 ILE A CA 1
ATOM 1980 C C . ILE A 1 258 ? -0.452 -0.352 25.602 1.00 51.38 258 ILE A C 1
ATOM 1982 O O . ILE A 1 258 ? -0.346 -0.078 24.423 1.00 51.38 258 ILE A O 1
ATOM 1986 N N . GLU A 1 259 ? 0.587 -0.426 26.430 1.00 49.25 259 GLU A N 1
ATOM 1987 C CA . GLU A 1 259 ? 1.937 -0.080 25.997 1.00 49.25 259 GLU A CA 1
ATOM 1988 C C . GLU A 1 259 ? 2.365 -0.934 24.804 1.00 49.25 259 GLU A C 1
ATOM 1990 O O . GLU A 1 259 ? 2.960 -0.408 23.881 1.00 49.25 259 GLU A O 1
ATOM 1995 N N . GLN A 1 260 ? 1.998 -2.221 24.748 1.00 49.91 260 GLN A N 1
ATOM 1996 C CA . GLN A 1 260 ? 2.340 -3.085 23.612 1.00 49.91 260 GLN A CA 1
ATOM 1997 C C . GLN A 1 260 ? 1.496 -2.815 22.370 1.00 49.91 260 GLN A C 1
ATOM 1999 O O . GLN A 1 260 ? 2.035 -2.858 21.266 1.00 49.91 260 GLN A O 1
ATOM 2004 N N . ALA A 1 261 ? 0.203 -2.537 22.526 1.00 50.09 261 ALA A N 1
ATOM 2005 C CA . ALA A 1 261 ? -0.698 -2.250 21.418 1.00 50.09 261 ALA A CA 1
ATOM 2006 C C . ALA A 1 261 ? -0.521 -0.817 20.885 1.00 50.09 261 ALA A C 1
ATOM 2008 O O . ALA A 1 261 ? -0.519 -0.620 19.676 1.00 50.09 261 ALA A O 1
ATOM 2009 N N . VAL A 1 262 ? -0.271 0.159 21.757 1.00 50.59 262 VAL A N 1
ATOM 2010 C CA . VAL A 1 262 ? 0.161 1.527 21.443 1.00 50.59 262 VAL A CA 1
ATOM 2011 C C . VAL A 1 262 ? 1.589 1.526 20.914 1.00 50.59 262 VAL A C 1
ATOM 2013 O O . VAL A 1 262 ? 1.835 2.233 19.954 1.00 50.59 262 VAL A O 1
ATOM 2016 N N . ASP A 1 263 ? 2.516 0.698 21.402 1.00 51.56 263 ASP A N 1
ATOM 2017 C CA . ASP A 1 263 ? 3.825 0.524 20.754 1.00 51.56 263 ASP A CA 1
ATOM 2018 C C . ASP A 1 263 ? 3.698 -0.175 19.400 1.00 51.56 263 ASP A C 1
ATOM 2020 O O . ASP A 1 263 ? 4.476 0.105 18.492 1.00 51.56 263 ASP A O 1
ATOM 2024 N N . ALA A 1 264 ? 2.776 -1.126 19.239 1.00 48.50 264 ALA A N 1
ATOM 2025 C CA . ALA A 1 264 ? 2.493 -1.742 17.945 1.00 48.50 264 ALA A CA 1
ATOM 2026 C C . ALA A 1 264 ? 1.891 -0.710 16.983 1.00 48.50 264 ALA A C 1
ATOM 2028 O O . ALA A 1 264 ? 2.274 -0.678 15.819 1.00 48.50 264 ALA A O 1
ATOM 2029 N N . LEU A 1 265 ? 1.034 0.182 17.482 1.00 49.88 265 LEU A N 1
ATOM 2030 C CA . LEU A 1 265 ? 0.418 1.271 16.732 1.00 49.88 265 LEU A CA 1
ATOM 2031 C C . LEU A 1 265 ? 1.403 2.408 16.410 1.00 49.88 265 LEU A C 1
ATOM 2033 O O . LEU A 1 265 ? 1.437 2.879 15.283 1.00 49.88 265 LEU A O 1
ATOM 2037 N N . ASN A 1 266 ? 2.254 2.802 17.358 1.00 42.75 266 ASN A N 1
ATOM 2038 C CA . ASN A 1 266 ? 3.293 3.825 17.210 1.00 42.75 266 ASN A CA 1
ATOM 2039 C C . ASN A 1 266 ? 4.446 3.335 16.332 1.00 42.75 266 ASN A C 1
ATOM 2041 O O . ASN A 1 266 ? 5.060 4.129 15.633 1.00 42.75 266 ASN A O 1
ATOM 2045 N N . ARG A 1 267 ? 4.739 2.026 16.327 1.00 39.69 267 ARG A N 1
ATOM 2046 C CA . ARG A 1 267 ? 5.627 1.410 15.325 1.00 39.69 267 ARG A CA 1
ATOM 2047 C C . ARG A 1 267 ? 4.954 1.258 13.956 1.00 39.69 267 ARG A C 1
ATOM 2049 O O . ARG A 1 267 ? 5.654 1.036 12.973 1.00 39.69 267 ARG A O 1
ATOM 2056 N N . ALA A 1 268 ? 3.627 1.373 13.896 1.00 38.03 268 ALA A N 1
ATOM 2057 C CA . ALA A 1 268 ? 2.804 1.284 12.692 1.00 38.03 268 ALA A CA 1
ATOM 2058 C C . ALA A 1 268 ? 2.330 2.649 12.151 1.00 38.03 268 ALA A C 1
ATOM 2060 O O . ALA A 1 268 ? 1.559 2.668 11.189 1.00 38.03 268 ALA A O 1
ATOM 2061 N N . LEU A 1 269 ? 2.786 3.778 12.703 1.00 40.16 269 LEU A N 1
ATOM 2062 C CA . LEU A 1 269 ? 2.540 5.135 12.194 1.00 40.16 269 LEU A CA 1
ATOM 2063 C C . LEU A 1 269 ? 3.853 5.737 11.700 1.00 40.16 269 LEU A C 1
ATOM 2065 O O . LEU A 1 269 ? 3.929 5.948 10.465 1.00 40.16 269 LEU A O 1
#